Protein AF-A0A7X9B1T9-F1 (afdb_monomer_lite)

Foldseek 3Di:
DDDPPVVVVCVVCVLLVVLLVLLVCCCVVVVDFLLLVLLLLLLLLVVLLVLLLVLLLVLVVLVLVVVLPDPPDDPVRSVVSVVVSVVVSVCSNLVCLQVVLLVSLVLVQVSCVQRNQPPDDDSQSVVCRSPNVSSVVCCVVRPCVSNVSSNVSSCSQCVCSSCVSVVVSVVVVVCVVVVNDPPVVNVVCPPVVVVVVSVCSSVVVSVVSSVLSVVSSVVVVVDVPRVVNVVVCSCVRSNPVVVVVVVVVVPPPDPPPPPPVVVVVVVVVVVVD

Sequence (273 aa):
MTRPANTSRFIRILPDIAAFALSLGLAYGLHWQTADLVWGLWLSSLVLGYLSLLSAIAAPALMGLYIISRPDLTGKQRVVIVCGACTGALFLLGFFSLHFCGFHAGHAVFLNHFFPLPSLPGDSFGNAFMNPPLLWLLAWRHLVRPYGLFLIPTIIAERHHIFKPLISAVKGLRNAAAGETPTPQMLEKRDPSRMGDAMMRPYVNVVRMHLLIFFFAFTHTLSPDSFLIYATVYTVYFFPWQELKSTLAKKKPPRAQRQNPRNQRIKNLRADA

pLDDT: mean 83.71, std 12.67, range [41.47, 97.81]

Radius of gyration: 24.14 Å; chains: 1; bounding box: 64×61×62 Å

Secondary structure (DSSP, 8-state):
----TTHHHHHHHHHHHHHHHHHHHHHHHTT--HHHHHHHHHHHHHHHHHHHHHHHHHHHHHHHHHHHTSTTS-HHHHHHHHHHHHHHHHHHHHHHHHHHHHHHHHHHHHHHHHS--TTS-TTHHHHTTT-HHHHHHHHIIIIIHHHGGGHHHHHHHHHHHHHHHHHHHHHHHHHHHTT----HHHHH---HHHHHHHHHHHHHHHHHHHHHHHHHHHHHHH---HHHHHHHHHHHHHS-HHHHHHHHHHHS--------HHHHHHHHHHH--

Structure (mmCIF, N/CA/C/O backbone):
data_AF-A0A7X9B1T9-F1
#
_entry.id   AF-A0A7X9B1T9-F1
#
loop_
_atom_site.group_PDB
_atom_site.id
_atom_site.type_symbol
_atom_site.label_atom_id
_atom_site.label_alt_id
_atom_site.label_comp_id
_atom_site.label_asym_id
_atom_site.label_entity_id
_atom_site.label_seq_id
_atom_site.pdbx_PDB_ins_code
_atom_site.Cartn_x
_atom_site.Cartn_y
_atom_site.Cartn_z
_atom_site.occupancy
_atom_site.B_iso_or_equiv
_atom_site.auth_seq_id
_atom_site.auth_comp_id
_atom_site.auth_asym_id
_atom_site.auth_atom_id
_atom_site.pdbx_PDB_model_num
ATOM 1 N N . MET A 1 1 ? -40.104 -7.191 -4.679 1.00 45.97 1 MET A N 1
ATOM 2 C CA . MET A 1 1 ? -39.307 -7.111 -5.926 1.00 45.97 1 MET A CA 1
ATOM 3 C C . MET A 1 1 ? -37.877 -7.562 -5.655 1.00 45.97 1 MET A C 1
ATOM 5 O O . MET A 1 1 ? -37.112 -6.842 -5.026 1.00 45.97 1 MET A O 1
ATOM 9 N N . THR A 1 2 ? -37.520 -8.778 -6.064 1.00 50.47 2 THR A N 1
ATOM 10 C CA . THR A 1 2 ? -36.164 -9.327 -5.923 1.00 50.47 2 THR A CA 1
ATOM 11 C C . THR A 1 2 ? -35.271 -8.776 -7.030 1.00 50.47 2 THR A C 1
ATOM 13 O O . THR A 1 2 ? -35.467 -9.086 -8.203 1.00 50.47 2 THR A O 1
ATOM 16 N N . ARG A 1 3 ? -34.293 -7.938 -6.671 1.00 44.34 3 ARG A N 1
ATOM 17 C CA . ARG A 1 3 ? -33.290 -7.411 -7.609 1.00 44.34 3 ARG A CA 1
ATOM 18 C C . ARG A 1 3 ? -32.580 -8.601 -8.287 1.00 44.34 3 ARG A C 1
ATOM 20 O O . ARG A 1 3 ? -32.089 -9.468 -7.561 1.00 44.34 3 ARG A O 1
ATOM 27 N N . PRO A 1 4 ? -32.509 -8.684 -9.630 1.00 52.50 4 PRO A N 1
ATOM 28 C CA . PRO A 1 4 ? -31.899 -9.830 -10.295 1.00 52.50 4 PRO A CA 1
ATOM 29 C C . PRO A 1 4 ? -30.430 -9.940 -9.879 1.00 52.50 4 PRO A C 1
ATOM 31 O O . PRO A 1 4 ? -29.672 -8.968 -9.970 1.00 52.50 4 PRO A O 1
ATOM 34 N N . ALA A 1 5 ? -30.035 -11.128 -9.410 1.00 60.72 5 ALA A N 1
ATOM 35 C CA . ALA A 1 5 ? -28.734 -11.400 -8.792 1.00 60.72 5 ALA A CA 1
ATOM 36 C C . ALA A 1 5 ? -27.530 -10.965 -9.655 1.00 60.72 5 ALA A C 1
ATOM 38 O O . ALA A 1 5 ? -26.462 -10.656 -9.121 1.00 60.72 5 ALA A O 1
ATOM 39 N N . ASN A 1 6 ? -27.716 -10.877 -10.976 1.00 61.31 6 ASN A N 1
ATOM 40 C CA . ASN A 1 6 ? -26.675 -10.567 -11.953 1.00 61.31 6 ASN A CA 1
ATOM 41 C C . ASN A 1 6 ? -26.199 -9.096 -11.911 1.00 61.31 6 ASN A C 1
ATOM 43 O O . ASN A 1 6 ? -25.001 -8.829 -11.986 1.00 61.31 6 ASN A O 1
ATOM 47 N N . THR A 1 7 ? -27.104 -8.140 -11.666 1.00 61.88 7 THR A N 1
ATOM 48 C CA . THR A 1 7 ? -26.781 -6.693 -11.628 1.00 61.88 7 THR A CA 1
ATOM 49 C C . THR A 1 7 ? -25.788 -6.354 -10.514 1.00 61.88 7 THR A C 1
ATOM 51 O O . THR A 1 7 ? -24.924 -5.495 -10.660 1.00 61.88 7 THR A O 1
ATOM 54 N N . SER A 1 8 ? -25.871 -7.076 -9.392 1.00 73.81 8 SER A N 1
ATOM 55 C CA . SER A 1 8 ? -25.004 -6.853 -8.232 1.00 73.81 8 SER A CA 1
ATOM 56 C C . SER A 1 8 ? -23.554 -7.281 -8.461 1.00 73.81 8 SER A C 1
ATOM 58 O O . SER A 1 8 ? -22.662 -6.776 -7.782 1.00 73.81 8 SER A O 1
ATOM 60 N N . ARG A 1 9 ? -23.316 -8.214 -9.391 1.00 76.62 9 ARG A N 1
ATOM 61 C CA . ARG A 1 9 ? -21.980 -8.710 -9.723 1.00 76.62 9 ARG A CA 1
ATOM 62 C C . ARG A 1 9 ? -21.287 -7.766 -10.693 1.00 76.62 9 ARG A C 1
ATOM 64 O O . ARG A 1 9 ? -20.150 -7.399 -10.443 1.00 76.62 9 ARG A O 1
ATOM 71 N N . PHE A 1 10 ? -21.980 -7.324 -11.741 1.00 79.88 10 PHE A N 1
ATOM 72 C CA . PHE A 1 10 ? -21.391 -6.424 -12.734 1.00 79.88 10 PHE A CA 1
ATOM 73 C C . PHE A 1 10 ? -20.873 -5.124 -12.097 1.00 79.88 10 PHE A C 1
ATOM 75 O O . PHE A 1 10 ? -19.728 -4.741 -12.313 1.00 79.88 10 PHE A O 1
ATOM 82 N N . ILE A 1 11 ? -21.660 -4.524 -11.197 1.00 83.56 11 ILE A N 1
ATOM 83 C CA . ILE A 1 11 ? -21.272 -3.310 -10.457 1.00 83.56 11 ILE A CA 1
ATOM 84 C C . ILE A 1 11 ? -20.021 -3.528 -9.584 1.00 83.56 11 ILE A C 1
ATOM 86 O O . ILE A 1 11 ? -19.261 -2.590 -9.363 1.00 83.56 11 ILE A O 1
ATOM 90 N N . ARG A 1 12 ? -19.775 -4.751 -9.090 1.00 82.50 12 ARG A N 1
ATOM 91 C CA . ARG A 1 12 ? -18.586 -5.054 -8.270 1.00 82.50 12 ARG A CA 1
ATOM 92 C C . ARG A 1 12 ? -17.304 -5.131 -9.091 1.00 82.50 12 ARG A C 1
ATOM 94 O O . ARG A 1 12 ? -16.272 -4.720 -8.579 1.00 82.50 12 ARG A O 1
ATOM 101 N N . ILE A 1 13 ? -17.395 -5.646 -10.319 1.00 86.25 13 ILE A N 1
ATOM 102 C CA . ILE A 1 13 ? -16.249 -5.895 -11.210 1.00 86.25 13 ILE A CA 1
ATOM 103 C C . ILE A 1 13 ? -15.912 -4.649 -12.041 1.00 86.25 13 ILE A C 1
ATOM 105 O O . ILE A 1 13 ? -14.770 -4.467 -12.454 1.00 86.25 13 ILE A O 1
ATOM 109 N N . LEU A 1 14 ? -16.891 -3.766 -12.265 1.00 90.31 14 LEU A N 1
ATOM 110 C CA . LEU A 1 14 ? -16.725 -2.567 -13.085 1.00 90.31 14 LEU A CA 1
ATOM 111 C C . LEU A 1 14 ? -15.501 -1.711 -12.705 1.00 90.31 14 LEU A C 1
ATOM 113 O O . LEU A 1 14 ? -14.775 -1.327 -13.620 1.00 90.31 14 LEU A O 1
ATOM 117 N N . PRO A 1 15 ? -15.202 -1.437 -11.418 1.00 91.19 15 PRO A N 1
ATOM 118 C CA . PRO A 1 15 ? -14.034 -0.630 -11.086 1.00 91.19 15 PRO A CA 1
ATOM 119 C C . PRO A 1 15 ? -12.712 -1.350 -11.385 1.00 91.19 15 PRO A C 1
ATOM 121 O O . PRO A 1 15 ? -11.738 -0.686 -11.713 1.00 91.19 15 PRO A O 1
ATOM 124 N N . ASP A 1 16 ? -12.668 -2.686 -11.327 1.00 88.06 16 ASP A N 1
ATOM 125 C CA . ASP A 1 16 ? -11.466 -3.460 -11.673 1.00 88.06 16 ASP A CA 1
ATOM 126 C C . ASP A 1 16 ? -11.216 -3.446 -13.186 1.00 88.06 16 ASP A C 1
ATOM 128 O O . ASP A 1 16 ? -10.088 -3.249 -13.629 1.00 88.06 16 ASP A O 1
ATOM 132 N N . ILE A 1 17 ? -12.280 -3.560 -13.989 1.00 89.44 17 ILE A N 1
ATOM 133 C CA . ILE A 1 17 ? -12.202 -3.389 -15.449 1.00 89.44 17 ILE A CA 1
ATOM 134 C C . ILE A 1 17 ? -11.770 -1.961 -15.796 1.00 89.44 17 ILE A C 1
ATOM 136 O O . ILE A 1 17 ? -10.917 -1.772 -16.660 1.00 89.44 17 ILE A O 1
ATOM 140 N N . ALA A 1 18 ? -12.327 -0.959 -15.111 1.00 91.19 18 ALA A N 1
ATOM 141 C CA . ALA A 1 18 ? -11.948 0.435 -15.304 1.00 91.19 18 ALA A CA 1
ATOM 142 C C . ALA A 1 18 ? -10.478 0.676 -14.935 1.00 91.19 18 ALA A C 1
ATOM 144 O O . ALA A 1 18 ? -9.770 1.328 -15.694 1.00 91.19 18 ALA A O 1
ATOM 145 N N . ALA A 1 19 ? -9.994 0.113 -13.822 1.00 90.69 19 ALA A N 1
ATOM 146 C CA . ALA A 1 19 ? -8.587 0.177 -13.433 1.00 90.69 19 ALA A CA 1
ATOM 147 C C . ALA A 1 19 ? -7.676 -0.471 -14.482 1.00 90.69 19 ALA A C 1
ATOM 149 O O . ALA A 1 19 ? -6.679 0.131 -14.873 1.00 90.69 19 ALA A O 1
ATOM 150 N N . PHE A 1 20 ? -8.046 -1.653 -14.984 1.00 89.50 20 PHE A N 1
ATOM 151 C CA . PHE A 1 20 ? -7.319 -2.340 -16.050 1.00 89.50 20 PHE A CA 1
ATOM 152 C C . PHE A 1 20 ? -7.248 -1.487 -17.326 1.00 89.50 20 PHE A C 1
ATOM 154 O O . PHE A 1 20 ? -6.154 -1.192 -17.804 1.00 89.50 20 PHE A O 1
ATOM 161 N N . ALA A 1 21 ? -8.390 -1.017 -17.835 1.00 91.69 21 ALA A N 1
ATOM 162 C CA . ALA A 1 21 ? -8.443 -0.192 -19.041 1.00 91.69 21 ALA A CA 1
ATOM 163 C C . ALA A 1 21 ? -7.681 1.134 -18.876 1.00 91.69 21 ALA A C 1
ATOM 165 O O . ALA A 1 21 ? -6.927 1.522 -19.766 1.00 91.69 21 ALA A O 1
ATOM 166 N N . LEU A 1 22 ? -7.827 1.796 -17.723 1.00 92.56 22 LEU A N 1
ATOM 167 C CA . LEU A 1 22 ? -7.117 3.033 -17.405 1.00 92.56 22 LEU A CA 1
ATOM 168 C C . LEU A 1 22 ? -5.607 2.809 -17.361 1.00 92.56 22 LEU A C 1
ATOM 170 O O . LEU A 1 22 ? -4.860 3.583 -17.947 1.00 92.56 22 LEU A O 1
ATOM 174 N N . SER A 1 23 ? -5.156 1.748 -16.691 1.00 89.75 23 SER A N 1
ATOM 175 C CA . SER A 1 23 ? -3.732 1.429 -16.600 1.00 89.75 23 SER A CA 1
ATOM 176 C C . SER A 1 23 ? -3.123 1.178 -17.986 1.00 89.75 23 SER A C 1
ATOM 178 O O . SER A 1 23 ? -2.071 1.735 -18.292 1.00 89.75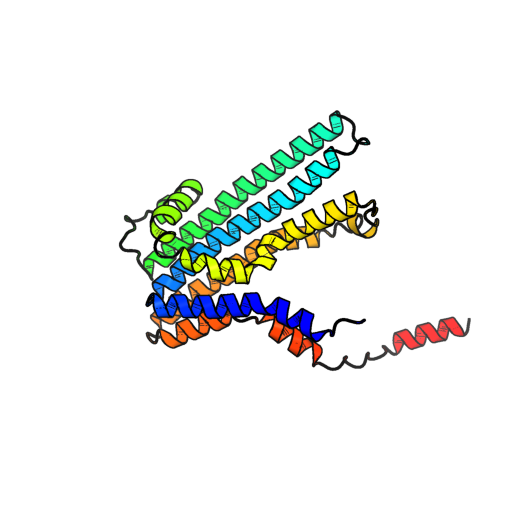 23 SER A O 1
ATOM 180 N N . LEU A 1 24 ? -3.808 0.417 -18.851 1.00 89.38 24 LEU A N 1
ATOM 181 C CA . LEU A 1 24 ? -3.344 0.139 -20.212 1.00 89.38 24 LEU A CA 1
ATOM 182 C C . LEU A 1 24 ? -3.340 1.407 -21.077 1.00 89.38 24 LEU A C 1
ATOM 184 O O . LEU A 1 24 ? -2.380 1.657 -21.801 1.00 89.38 24 LEU A O 1
ATOM 188 N N . GLY A 1 25 ? -4.391 2.226 -20.969 1.00 92.38 25 GLY A N 1
ATOM 189 C CA . GLY A 1 25 ? -4.497 3.500 -21.677 1.00 92.38 25 GLY A CA 1
ATOM 190 C C . GLY A 1 25 ? -3.410 4.496 -21.270 1.00 92.38 25 GLY A C 1
ATOM 191 O O . GLY A 1 25 ? -2.821 5.133 -22.138 1.00 92.38 25 GLY A O 1
ATOM 192 N N . LEU A 1 26 ? -3.094 4.588 -19.972 1.00 92.56 26 LEU A N 1
ATOM 193 C CA . LEU A 1 26 ? -1.997 5.419 -19.468 1.00 92.56 26 LEU A CA 1
ATOM 194 C C . LEU A 1 26 ? -0.643 4.928 -19.978 1.00 92.56 26 LEU A C 1
ATOM 196 O O . LEU A 1 26 ? 0.138 5.734 -20.472 1.00 92.56 26 LEU A O 1
ATOM 200 N N . ALA A 1 27 ? -0.383 3.621 -19.912 1.00 90.25 27 ALA A N 1
ATOM 201 C CA . ALA A 1 27 ? 0.874 3.058 -20.392 1.00 90.25 27 ALA A CA 1
ATOM 202 C C . ALA A 1 27 ? 1.089 3.297 -21.884 1.00 90.25 27 ALA A C 1
ATOM 204 O O . ALA A 1 27 ? 2.177 3.698 -22.292 1.00 90.25 27 ALA A O 1
ATOM 205 N N . TYR A 1 28 ? 0.041 3.092 -22.683 1.00 91.50 28 TYR A N 1
ATOM 206 C CA . TYR A 1 28 ? 0.083 3.351 -24.114 1.00 91.50 28 TYR A CA 1
ATOM 207 C C . TYR A 1 28 ? 0.261 4.846 -24.414 1.00 91.50 28 TYR A C 1
ATOM 209 O O . TYR A 1 28 ? 1.153 5.215 -25.171 1.00 91.50 28 TYR A O 1
ATOM 217 N N . GLY A 1 29 ? -0.551 5.710 -23.795 1.00 94.06 29 GLY A N 1
ATOM 218 C CA . GLY A 1 29 ? -0.555 7.150 -24.064 1.00 94.06 29 GLY A CA 1
ATOM 219 C C . GLY A 1 29 ? 0.686 7.895 -23.566 1.00 94.06 29 GLY A C 1
ATOM 220 O O . GLY A 1 29 ? 1.053 8.911 -24.145 1.00 94.06 29 GLY A O 1
ATOM 221 N N . LEU A 1 30 ? 1.342 7.399 -22.515 1.00 93.69 30 LEU A N 1
ATOM 222 C CA . LEU A 1 30 ? 2.585 7.968 -21.979 1.00 93.69 30 LEU A CA 1
ATOM 223 C C . LEU A 1 30 ? 3.839 7.269 -22.514 1.00 93.69 30 LEU A C 1
ATOM 225 O O . LEU A 1 30 ? 4.940 7.609 -22.087 1.00 93.69 30 LEU A O 1
ATOM 229 N N . HIS A 1 31 ? 3.681 6.301 -23.425 1.00 92.38 31 HIS A N 1
ATOM 230 C CA . HIS A 1 31 ? 4.770 5.484 -23.965 1.00 92.38 31 HIS A CA 1
ATOM 231 C C . HIS A 1 31 ? 5.664 4.875 -22.874 1.00 92.38 31 HIS A C 1
ATOM 233 O O . HIS A 1 31 ? 6.887 4.839 -23.010 1.00 92.38 31 HIS A O 1
ATOM 239 N N . TRP A 1 32 ? 5.056 4.410 -21.777 1.00 91.38 32 TRP A N 1
ATOM 240 C CA . TRP A 1 32 ? 5.807 3.872 -20.646 1.00 91.38 32 TRP A CA 1
ATOM 241 C C . TRP A 1 32 ? 6.658 2.682 -21.060 1.00 91.38 32 TRP A C 1
ATOM 243 O O . TRP A 1 32 ? 6.159 1.754 -21.697 1.00 91.38 32 TRP A O 1
ATOM 253 N N . GLN A 1 33 ? 7.915 2.694 -20.623 1.00 90.38 33 GLN A N 1
ATOM 254 C CA . GLN A 1 33 ? 8.903 1.627 -20.723 1.00 90.38 33 GLN A CA 1
ATOM 255 C C . GLN A 1 33 ? 8.857 0.695 -19.498 1.00 90.38 33 GLN A C 1
ATOM 257 O O . GLN A 1 33 ? 8.174 0.960 -18.505 1.00 90.38 33 GLN A O 1
ATOM 262 N N . THR A 1 34 ? 9.533 -0.459 -19.580 1.00 87.00 34 THR A N 1
ATOM 263 C CA . THR A 1 34 ? 9.464 -1.485 -18.526 1.00 87.00 34 THR A CA 1
ATOM 264 C C . THR A 1 34 ? 9.949 -0.922 -17.192 1.00 87.00 34 THR A C 1
ATOM 266 O O . THR A 1 34 ? 9.358 -1.216 -16.154 1.00 87.00 34 THR A O 1
ATOM 269 N N . ALA A 1 35 ? 10.952 -0.040 -17.233 1.00 90.25 35 ALA A N 1
ATOM 270 C CA . ALA A 1 35 ? 11.420 0.720 -16.081 1.00 90.25 35 ALA A CA 1
ATOM 271 C C . ALA A 1 35 ? 10.288 1.523 -15.418 1.00 90.25 35 ALA A C 1
ATOM 273 O O . ALA A 1 35 ? 10.122 1.453 -14.202 1.00 90.25 35 ALA A O 1
ATOM 274 N N . ASP A 1 36 ? 9.466 2.223 -16.203 1.00 92.06 36 ASP A N 1
ATOM 275 C CA . ASP A 1 36 ? 8.372 3.050 -15.683 1.00 92.06 36 ASP A CA 1
ATOM 276 C C . ASP A 1 36 ? 7.309 2.202 -14.980 1.00 92.06 36 ASP A C 1
ATOM 278 O O . ASP A 1 36 ? 6.784 2.580 -13.932 1.00 92.06 36 ASP A O 1
ATOM 282 N N . LEU A 1 37 ? 7.033 1.011 -15.517 1.00 89.56 37 LEU A N 1
ATOM 283 C CA . LEU A 1 37 ? 6.111 0.061 -14.904 1.00 89.56 37 LEU A CA 1
ATOM 284 C C . LEU A 1 37 ? 6.661 -0.504 -13.591 1.00 89.56 37 LEU A C 1
ATOM 286 O O . LEU A 1 37 ? 5.933 -0.592 -12.604 1.00 89.56 37 LEU A O 1
ATOM 290 N N . VAL A 1 38 ? 7.942 -0.873 -13.567 1.00 91.06 38 VAL A N 1
ATOM 291 C CA . VAL A 1 38 ? 8.616 -1.401 -12.375 1.00 91.06 38 VAL A CA 1
ATOM 292 C C . VAL A 1 38 ? 8.649 -0.353 -11.262 1.00 91.06 38 VAL A C 1
ATOM 294 O O . VAL A 1 38 ? 8.248 -0.647 -10.133 1.00 91.06 38 VAL A O 1
ATOM 297 N N . TRP A 1 39 ? 9.042 0.883 -11.574 1.00 94.56 39 TRP A N 1
ATOM 298 C CA . TRP A 1 39 ? 9.061 1.981 -10.607 1.00 94.56 39 TRP A CA 1
ATOM 299 C C . TRP A 1 39 ? 7.657 2.422 -10.184 1.00 94.56 39 TRP A C 1
ATOM 301 O O . TRP A 1 39 ? 7.444 2.724 -9.008 1.00 94.56 39 TRP A O 1
ATOM 311 N N . GLY A 1 40 ? 6.672 2.379 -11.085 1.00 93.94 40 GLY A N 1
ATOM 312 C CA . GLY A 1 40 ? 5.265 2.607 -10.756 1.00 93.94 40 GLY A CA 1
ATOM 313 C C . GLY A 1 40 ? 4.694 1.547 -9.810 1.00 93.94 40 GLY A C 1
ATOM 314 O O . GLY A 1 40 ? 3.993 1.884 -8.849 1.00 93.94 40 GLY A O 1
ATOM 315 N N . LEU A 1 41 ? 5.026 0.271 -10.025 1.00 91.88 41 LEU A N 1
ATOM 316 C CA . LEU A 1 41 ? 4.656 -0.828 -9.130 1.00 91.88 41 LEU A CA 1
ATOM 317 C C . LEU A 1 41 ? 5.344 -0.707 -7.770 1.00 91.88 41 LEU A C 1
ATOM 319 O O . LEU A 1 41 ? 4.678 -0.887 -6.754 1.00 91.88 41 LEU A O 1
ATOM 323 N N . TRP A 1 42 ? 6.630 -0.351 -7.734 1.00 95.06 42 TRP A N 1
ATOM 324 C CA . TRP A 1 42 ? 7.356 -0.111 -6.483 1.00 95.06 42 TRP A CA 1
ATOM 325 C C . TRP A 1 42 ? 6.764 1.072 -5.698 1.00 95.06 42 TRP A C 1
ATOM 327 O O . TRP A 1 42 ? 6.520 0.974 -4.494 1.00 95.06 42 TRP A O 1
ATOM 337 N N . LEU A 1 43 ? 6.449 2.183 -6.377 1.00 96.38 43 LEU A N 1
ATOM 338 C CA . LEU A 1 43 ? 5.815 3.342 -5.741 1.00 96.38 43 LEU A CA 1
ATOM 339 C C . LEU A 1 43 ? 4.424 2.971 -5.214 1.00 96.38 43 LEU A C 1
ATOM 341 O O . LEU A 1 43 ? 4.052 3.350 -4.102 1.00 96.38 43 LEU A O 1
ATOM 345 N N . SER A 1 44 ? 3.669 2.187 -5.985 1.00 94.69 44 SER A N 1
ATOM 346 C CA . SER A 1 44 ? 2.372 1.664 -5.558 1.00 94.69 44 SER A CA 1
ATOM 347 C C . SER A 1 44 ? 2.508 0.738 -4.353 1.00 94.69 44 SER A C 1
ATOM 349 O O . SER A 1 44 ? 1.740 0.886 -3.406 1.00 94.69 44 SER A O 1
ATOM 351 N N . SER A 1 45 ? 3.484 -0.174 -4.314 1.00 93.81 45 SER A N 1
ATOM 352 C CA . SER A 1 45 ? 3.660 -1.048 -3.149 1.00 93.81 45 SER A CA 1
ATOM 353 C C . SER A 1 45 ? 3.975 -0.244 -1.892 1.00 93.81 45 SER A C 1
ATOM 355 O O . SER A 1 45 ? 3.375 -0.520 -0.852 1.00 93.81 45 SER A O 1
ATOM 357 N N . LEU A 1 46 ? 4.819 0.790 -1.998 1.00 95.62 46 LEU A N 1
ATOM 358 C CA . LEU A 1 46 ? 5.123 1.701 -0.895 1.00 95.62 46 LEU A CA 1
ATOM 359 C C . LEU A 1 46 ? 3.856 2.425 -0.405 1.00 95.62 46 LEU A C 1
ATOM 361 O O . LEU A 1 46 ? 3.511 2.344 0.775 1.00 95.62 46 LEU A O 1
ATOM 365 N N . VAL A 1 47 ? 3.126 3.089 -1.309 1.00 96.44 47 VAL A N 1
ATOM 366 C CA . VAL A 1 47 ? 1.936 3.888 -0.967 1.00 96.44 47 VAL A CA 1
ATOM 367 C C . VAL A 1 47 ? 0.801 3.023 -0.434 1.00 96.44 47 VAL A C 1
ATOM 369 O O . VAL A 1 47 ? 0.264 3.301 0.639 1.00 96.44 47 VAL A O 1
ATOM 372 N N . LEU A 1 48 ? 0.434 1.955 -1.140 1.00 94.25 48 LEU A N 1
ATOM 373 C CA . LEU A 1 48 ? -0.690 1.103 -0.752 1.00 94.25 48 LEU A CA 1
ATOM 374 C C . LEU A 1 48 ? -0.372 0.274 0.494 1.00 94.25 48 LEU A C 1
ATOM 376 O O . LEU A 1 48 ? -1.261 0.052 1.321 1.00 94.25 48 LEU A O 1
ATOM 380 N N . GLY A 1 49 ? 0.884 -0.149 0.665 1.00 92.00 49 GLY A N 1
ATOM 381 C CA . GLY A 1 49 ? 1.340 -0.802 1.888 1.00 92.00 49 GLY A CA 1
ATOM 382 C C . GLY A 1 49 ? 1.212 0.123 3.098 1.00 92.00 49 GLY A C 1
ATOM 383 O O . GLY A 1 49 ? 0.629 -0.269 4.111 1.00 92.00 49 GLY A O 1
ATOM 384 N N . TYR A 1 50 ? 1.636 1.383 2.968 1.00 93.94 50 TYR A N 1
ATOM 385 C CA . TYR A 1 50 ? 1.520 2.364 4.048 1.00 93.94 50 TYR A CA 1
ATOM 386 C C . TYR A 1 50 ? 0.065 2.764 4.329 1.00 93.94 50 TYR A C 1
ATOM 388 O O . TYR A 1 50 ? -0.345 2.819 5.486 1.00 93.94 50 TYR A O 1
ATOM 396 N N . LEU A 1 51 ? -0.771 2.950 3.300 1.00 94.44 51 LEU A N 1
ATOM 397 C CA . LEU A 1 51 ? -2.215 3.170 3.476 1.00 94.44 51 LEU A CA 1
ATOM 398 C C . LEU A 1 51 ? -2.900 1.991 4.181 1.00 94.44 51 LEU A C 1
ATOM 400 O O . LEU A 1 51 ? -3.810 2.193 4.989 1.00 94.44 51 LEU A O 1
ATOM 404 N N . SER A 1 52 ? -2.459 0.762 3.905 1.00 90.62 52 SER A N 1
ATOM 405 C CA . SER A 1 52 ? -2.961 -0.438 4.581 1.00 90.62 52 SER A CA 1
ATOM 406 C C . SER A 1 52 ? -2.546 -0.467 6.054 1.00 90.62 52 SER A C 1
ATOM 408 O O . SER A 1 52 ? -3.381 -0.772 6.906 1.00 90.62 52 SER A O 1
ATOM 410 N N . LEU A 1 53 ? -1.300 -0.090 6.371 1.00 91.19 53 LEU A N 1
ATOM 411 C CA . LEU A 1 53 ? -0.820 0.074 7.748 1.00 91.19 53 LEU A CA 1
ATOM 412 C C . LEU A 1 53 ? -1.643 1.132 8.499 1.00 91.19 53 LEU A C 1
ATOM 414 O O . LEU A 1 53 ? -2.165 0.856 9.579 1.00 91.19 53 LEU A O 1
ATOM 418 N N . LEU A 1 54 ? -1.831 2.311 7.899 1.00 93.75 54 LEU A N 1
ATOM 419 C CA . LEU A 1 54 ? -2.646 3.380 8.480 1.00 93.75 54 LEU A CA 1
ATOM 420 C C . LEU A 1 54 ? -4.092 2.928 8.696 1.00 93.75 54 LEU A C 1
ATOM 422 O O . LEU A 1 54 ? -4.660 3.182 9.753 1.00 93.75 54 LEU A O 1
ATOM 426 N N . SER A 1 55 ? -4.675 2.195 7.748 1.00 91.62 55 SER A N 1
ATOM 427 C CA . SER A 1 55 ? -6.031 1.649 7.880 1.00 91.62 55 SER A CA 1
ATOM 428 C C . SER A 1 55 ? -6.134 0.607 9.000 1.00 91.62 55 SER A C 1
ATOM 430 O O . SER A 1 55 ? -7.138 0.570 9.715 1.00 91.62 55 SER A O 1
ATOM 432 N N . ALA A 1 56 ? -5.100 -0.220 9.182 1.00 87.62 56 ALA A N 1
ATOM 433 C CA . ALA A 1 56 ? -5.025 -1.214 10.249 1.00 87.62 56 ALA A CA 1
ATOM 434 C C . ALA A 1 56 ? -4.882 -0.588 11.646 1.00 87.62 56 ALA A C 1
ATOM 436 O O . ALA A 1 56 ? -5.360 -1.180 12.609 1.00 87.62 56 ALA A O 1
ATOM 437 N N . ILE A 1 57 ? -4.285 0.603 11.754 1.00 91.62 57 ILE A N 1
ATOM 438 C CA . ILE A 1 57 ? -4.189 1.377 13.003 1.00 91.62 57 ILE A CA 1
ATOM 439 C C . ILE A 1 57 ? -5.461 2.211 13.235 1.00 91.62 57 ILE A C 1
ATOM 441 O O . ILE A 1 57 ? -6.002 2.239 14.340 1.00 91.62 57 ILE A O 1
ATOM 445 N N . ALA A 1 58 ? -5.988 2.854 12.191 1.00 92.81 58 ALA A N 1
ATOM 446 C CA . ALA A 1 58 ? -7.161 3.720 12.282 1.00 92.81 58 ALA A CA 1
ATOM 447 C C . ALA A 1 58 ? -8.437 2.947 12.645 1.00 92.81 58 ALA A C 1
ATOM 449 O O . ALA A 1 58 ? -9.243 3.424 13.440 1.00 92.81 58 ALA A O 1
ATOM 450 N N . ALA A 1 59 ? -8.626 1.738 12.106 1.00 90.00 59 ALA A N 1
ATOM 451 C CA . ALA A 1 59 ? -9.800 0.914 12.395 1.00 90.00 59 ALA A CA 1
ATOM 452 C C . ALA A 1 59 ? -9.995 0.612 13.902 1.00 90.00 59 ALA A C 1
ATOM 454 O O . ALA A 1 59 ? -11.075 0.907 14.424 1.00 90.00 59 ALA A O 1
ATOM 455 N N . PRO A 1 60 ? -9.005 0.065 14.639 1.00 88.31 60 PRO A N 1
ATOM 456 C CA . PRO A 1 60 ? -9.124 -0.126 16.081 1.00 88.31 60 PRO A CA 1
ATOM 457 C C . PRO A 1 60 ? -9.138 1.196 16.852 1.00 88.31 60 PRO A C 1
ATOM 459 O O . PRO A 1 60 ? -9.821 1.259 17.869 1.00 88.31 60 PRO A O 1
ATOM 462 N N . ALA A 1 61 ? -8.466 2.254 16.378 1.00 91.50 61 ALA A N 1
ATOM 463 C CA . ALA A 1 61 ? -8.533 3.570 17.017 1.00 91.50 61 ALA A CA 1
ATOM 464 C C . ALA A 1 61 ? -9.965 4.136 17.009 1.00 91.50 61 ALA A C 1
ATOM 466 O O . ALA A 1 61 ? -10.469 4.549 18.050 1.00 91.50 61 ALA A O 1
ATOM 467 N N . LEU A 1 62 ? -10.664 4.071 15.870 1.00 91.25 62 LEU A N 1
ATOM 468 C CA . LEU A 1 62 ? -12.064 4.498 15.751 1.00 91.25 62 LEU A CA 1
ATOM 469 C C . LEU A 1 62 ? -13.002 3.681 16.647 1.00 91.25 62 LEU A C 1
ATOM 471 O O . LEU A 1 62 ? -13.864 4.243 17.323 1.00 91.25 62 LEU A O 1
ATOM 475 N N . MET A 1 63 ? -12.820 2.358 16.689 1.00 86.19 63 MET A N 1
ATOM 476 C CA . MET A 1 63 ? -13.590 1.499 17.594 1.00 86.19 63 MET A CA 1
ATOM 477 C C . MET A 1 63 ? -13.284 1.800 19.065 1.00 86.19 63 MET A C 1
ATOM 479 O O . MET A 1 63 ? -14.196 1.818 19.888 1.00 86.19 63 MET A O 1
ATOM 483 N N . GLY A 1 64 ? -12.020 2.065 19.397 1.00 88.44 64 GLY A N 1
ATOM 484 C CA . GLY A 1 64 ? -11.585 2.449 20.736 1.00 88.44 64 GLY A CA 1
ATOM 485 C C . GLY A 1 64 ? -12.228 3.753 21.195 1.00 88.44 64 GLY A C 1
ATOM 486 O O . GLY A 1 64 ? -12.771 3.797 22.295 1.00 88.44 64 GLY A O 1
ATOM 487 N N . LEU A 1 65 ? -12.251 4.777 20.332 1.00 91.19 65 LEU A N 1
ATOM 488 C CA . LEU A 1 65 ? -12.923 6.051 20.609 1.00 91.19 65 LEU A CA 1
ATOM 489 C C . LEU A 1 65 ? -14.401 5.842 20.949 1.00 91.19 65 LEU A C 1
ATOM 491 O O . LEU A 1 65 ? -14.866 6.345 21.967 1.00 91.19 65 LEU A O 1
ATOM 495 N N . TYR A 1 66 ? -15.114 5.032 20.164 1.00 89.31 66 TYR A N 1
ATOM 496 C CA . TYR A 1 66 ? -16.513 4.702 20.444 1.00 89.31 66 TYR A CA 1
ATOM 497 C C . TYR A 1 66 ? -16.708 3.971 21.779 1.00 89.31 66 TYR A C 1
ATOM 499 O O . TYR A 1 66 ? -17.649 4.271 22.512 1.00 89.31 66 TYR A O 1
ATOM 507 N N . ILE A 1 67 ? -15.820 3.031 22.121 1.00 86.38 67 ILE A N 1
ATOM 508 C CA . ILE A 1 67 ? -15.870 2.314 23.404 1.00 86.38 67 ILE A CA 1
ATOM 509 C C . ILE A 1 67 ? -15.659 3.286 24.570 1.00 86.38 67 ILE A C 1
ATOM 511 O O . ILE A 1 67 ? -16.424 3.256 25.528 1.00 86.38 67 ILE A O 1
ATOM 515 N N . ILE A 1 68 ? -14.672 4.180 24.477 1.00 91.94 68 ILE A N 1
ATOM 516 C CA . ILE A 1 68 ? -14.349 5.164 25.524 1.00 91.94 68 ILE A CA 1
ATOM 517 C C . ILE A 1 68 ? -15.487 6.175 25.736 1.00 91.94 68 ILE A C 1
ATOM 519 O O . ILE A 1 68 ? -15.656 6.686 26.845 1.00 91.94 68 ILE A O 1
ATOM 523 N N . SER A 1 69 ? -16.291 6.443 24.705 1.00 89.81 69 SER A N 1
ATOM 524 C CA . SER A 1 69 ? -17.477 7.297 24.810 1.00 89.81 69 SER A CA 1
ATOM 525 C C . SER A 1 69 ? -18.630 6.671 25.603 1.00 89.81 69 SER A C 1
ATOM 527 O O . SER A 1 69 ? -19.598 7.375 25.893 1.00 89.81 69 SER A O 1
ATOM 529 N N . ARG A 1 70 ? -18.566 5.385 25.976 1.00 87.81 70 ARG A N 1
ATOM 530 C CA . ARG A 1 70 ? -19.652 4.739 26.719 1.00 87.81 70 ARG A CA 1
ATOM 531 C C . ARG A 1 70 ? -19.682 5.155 28.202 1.00 87.81 70 ARG A C 1
ATOM 533 O O . ARG A 1 70 ? -18.630 5.284 28.839 1.00 87.81 70 ARG A O 1
ATOM 540 N N . PRO A 1 71 ? -20.879 5.387 28.774 1.00 88.69 71 PRO A N 1
ATOM 541 C CA . PRO A 1 71 ? -21.029 5.895 30.141 1.00 88.69 71 PRO A CA 1
ATOM 542 C C . PRO A 1 71 ? -20.681 4.868 31.232 1.00 88.69 71 PRO A C 1
ATOM 544 O O . PRO A 1 71 ? -20.454 5.256 32.371 1.00 88.69 71 PRO A O 1
ATOM 547 N N . ASP A 1 72 ? -20.607 3.582 30.892 1.00 91.56 72 ASP A N 1
ATOM 548 C CA . ASP A 1 72 ? -20.287 2.463 31.789 1.00 91.56 72 ASP A CA 1
ATOM 549 C C . ASP A 1 72 ? -18.802 2.390 32.193 1.00 91.56 72 ASP A C 1
ATOM 551 O O . ASP A 1 72 ? -18.452 1.706 33.154 1.00 91.56 72 ASP A O 1
ATOM 555 N N . LEU A 1 73 ? -17.916 3.104 31.490 1.00 91.12 73 LEU A N 1
ATOM 556 C CA . LEU A 1 73 ? -16.482 3.105 31.776 1.00 91.12 73 LEU A CA 1
ATOM 557 C C . LEU A 1 73 ? -16.079 4.184 32.779 1.00 91.12 73 LEU A C 1
ATOM 559 O O . LEU A 1 73 ? -16.245 5.382 32.534 1.00 91.12 73 LEU A O 1
ATOM 563 N N . THR A 1 74 ? -15.409 3.760 33.851 1.00 93.75 74 THR A N 1
ATOM 564 C CA . THR A 1 74 ? -14.792 4.662 34.834 1.00 93.75 74 THR A CA 1
ATOM 565 C C . THR A 1 74 ? -13.653 5.483 34.215 1.00 93.75 74 THR A C 1
ATOM 567 O O . THR A 1 74 ? -12.970 5.035 33.291 1.00 93.75 74 THR A O 1
ATOM 570 N N . GLY A 1 75 ? -13.374 6.672 34.765 1.00 94.06 75 GLY A N 1
ATOM 571 C CA . GLY A 1 75 ? -12.284 7.533 34.280 1.00 94.06 75 GLY A CA 1
ATOM 572 C C . GLY A 1 75 ? -10.917 6.833 34.249 1.00 94.06 75 GLY A C 1
ATOM 573 O O . GLY A 1 75 ? -10.182 6.962 33.273 1.00 94.06 75 GLY A O 1
ATOM 574 N N . LYS A 1 76 ? -10.612 6.005 35.260 1.00 94.69 76 LYS A N 1
ATOM 575 C CA . LYS A 1 76 ? -9.370 5.212 35.311 1.00 94.69 76 LYS A CA 1
ATOM 576 C C . LYS A 1 76 ? -9.281 4.204 34.160 1.00 94.69 76 LYS A C 1
ATOM 578 O O . LYS A 1 76 ? -8.244 4.119 33.508 1.00 94.69 76 LYS A O 1
ATOM 583 N N . GLN A 1 77 ? -10.363 3.475 33.874 1.00 92.50 77 GLN A N 1
ATOM 584 C CA . GLN A 1 77 ? -10.404 2.522 32.756 1.00 92.50 77 GLN A CA 1
ATOM 585 C C . GLN A 1 77 ? -10.211 3.225 31.410 1.00 92.50 77 GLN A C 1
ATOM 587 O O . GLN A 1 77 ? -9.453 2.738 30.575 1.00 92.50 77 GLN A O 1
ATOM 592 N N . ARG A 1 78 ? -10.837 4.394 31.213 1.00 93.31 78 ARG A N 1
ATOM 593 C CA . ARG A 1 78 ? -10.675 5.186 29.984 1.00 93.31 78 ARG A CA 1
ATOM 594 C C . ARG A 1 78 ? -9.217 5.576 29.753 1.00 93.31 78 ARG A C 1
ATOM 596 O O . ARG A 1 78 ? -8.713 5.365 28.656 1.00 93.31 78 ARG A O 1
ATOM 603 N N . VAL A 1 79 ? -8.530 6.074 30.786 1.00 94.31 79 VAL A N 1
ATOM 604 C CA . VAL A 1 79 ? -7.105 6.437 30.698 1.00 94.31 79 VAL A CA 1
ATOM 605 C C . VAL A 1 79 ? -6.253 5.225 30.324 1.00 94.31 79 VAL A C 1
ATOM 607 O O . VAL A 1 79 ? -5.473 5.307 29.382 1.00 94.31 79 VAL A O 1
ATOM 610 N N . VAL A 1 80 ? -6.442 4.079 30.988 1.00 93.69 80 VAL A N 1
ATOM 611 C CA . VAL A 1 80 ? -5.685 2.852 30.682 1.00 93.69 80 VAL A CA 1
ATOM 612 C C . VAL A 1 80 ? -5.910 2.395 29.237 1.00 93.69 80 VAL A C 1
ATOM 614 O O . VAL A 1 80 ? -4.945 2.063 28.548 1.00 93.69 80 VAL A O 1
ATOM 617 N N . ILE A 1 81 ? -7.156 2.419 28.752 1.00 91.31 81 ILE A N 1
ATOM 618 C CA . ILE A 1 81 ? -7.488 2.040 27.370 1.00 91.31 81 ILE A CA 1
ATOM 619 C C . ILE A 1 81 ? -6.831 2.999 26.372 1.00 91.31 81 ILE A C 1
ATOM 621 O O . ILE A 1 81 ? -6.208 2.535 25.420 1.00 91.31 81 ILE A O 1
ATOM 625 N N . VAL A 1 82 ? -6.935 4.316 26.589 1.00 93.31 82 VAL A N 1
ATOM 626 C CA . VAL A 1 82 ? -6.322 5.329 25.713 1.00 93.31 82 VAL A CA 1
ATOM 627 C C . VAL A 1 82 ? -4.807 5.170 25.688 1.00 93.31 82 VAL A C 1
ATOM 629 O O . VAL A 1 82 ? -4.232 5.060 24.611 1.00 93.31 82 VAL A O 1
ATOM 632 N N . CYS A 1 83 ? -4.154 5.106 26.850 1.00 94.94 83 CYS A N 1
ATOM 633 C CA . CYS A 1 83 ? -2.704 4.955 26.930 1.00 94.94 83 CYS A CA 1
ATOM 634 C C . CYS A 1 83 ? -2.240 3.655 26.265 1.00 94.94 83 CYS A C 1
ATOM 636 O O . CYS A 1 83 ? -1.318 3.684 25.455 1.00 94.94 83 CYS A O 1
ATOM 638 N N . GLY A 1 84 ? -2.902 2.528 26.543 1.00 92.44 84 GLY A N 1
ATOM 639 C CA . GLY A 1 84 ? -2.580 1.247 25.915 1.00 92.44 84 GLY A CA 1
ATOM 640 C C . GLY A 1 84 ? -2.755 1.275 24.394 1.00 92.44 84 GLY A C 1
ATOM 641 O O . GLY A 1 84 ? -1.877 0.813 23.664 1.00 92.44 84 GLY A O 1
ATOM 642 N N . ALA A 1 85 ? -3.850 1.863 23.904 1.00 90.31 85 ALA A N 1
ATOM 643 C CA . ALA A 1 85 ? -4.114 2.004 22.476 1.00 90.31 85 ALA A CA 1
ATOM 644 C C . ALA A 1 85 ? -3.095 2.922 21.787 1.00 90.31 85 ALA A C 1
ATOM 646 O O . ALA A 1 85 ? -2.568 2.555 20.738 1.00 90.31 85 ALA A O 1
ATOM 647 N N . CYS A 1 86 ? -2.776 4.074 22.382 1.00 94.75 86 CYS A N 1
ATOM 648 C CA . CYS A 1 86 ? -1.779 5.008 21.861 1.00 94.75 86 CYS A CA 1
ATOM 649 C C . CYS A 1 86 ? -0.388 4.371 21.808 1.00 94.75 86 CYS A C 1
ATOM 651 O O . CYS A 1 86 ? 0.260 4.419 20.766 1.00 94.75 86 CYS A O 1
ATOM 653 N N . THR A 1 87 ? 0.049 3.716 22.887 1.00 95.56 87 THR A N 1
ATOM 654 C CA . THR A 1 87 ? 1.341 3.018 22.925 1.00 95.56 87 THR A CA 1
ATOM 655 C C . THR A 1 87 ? 1.404 1.917 21.872 1.00 95.56 87 THR A C 1
ATOM 657 O O . THR A 1 87 ? 2.371 1.847 21.115 1.00 95.56 87 THR A O 1
ATOM 660 N N . GLY A 1 88 ? 0.359 1.090 21.762 1.00 92.06 88 GLY A N 1
ATOM 661 C CA . GLY A 1 88 ? 0.285 0.045 20.741 1.00 92.06 88 GLY A CA 1
ATOM 662 C C . GLY A 1 88 ? 0.311 0.607 19.317 1.00 92.06 88 GLY A C 1
ATOM 663 O O . GLY A 1 88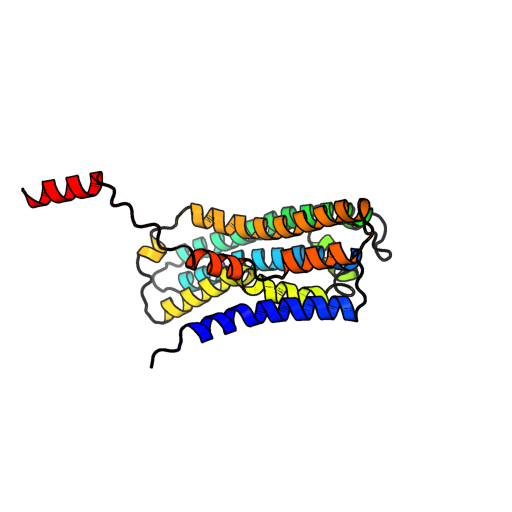 ? 1.046 0.102 18.472 1.00 92.06 88 GLY A O 1
ATOM 664 N N . ALA A 1 89 ? -0.441 1.678 19.051 1.00 93.62 89 ALA A N 1
ATOM 665 C CA . ALA A 1 89 ? -0.476 2.337 17.748 1.00 93.62 89 ALA A CA 1
ATOM 666 C C . ALA A 1 89 ? 0.880 2.949 17.368 1.00 93.62 89 ALA A C 1
ATOM 668 O O . ALA A 1 89 ? 1.331 2.754 16.242 1.00 93.62 89 ALA A O 1
ATOM 669 N N . LEU A 1 90 ? 1.545 3.643 18.298 1.00 96.31 90 LEU A N 1
ATOM 670 C CA . LEU A 1 90 ? 2.867 4.236 18.079 1.00 96.31 90 LEU A CA 1
ATOM 671 C C . LEU A 1 90 ? 3.937 3.166 17.857 1.00 96.31 90 LEU A C 1
ATOM 673 O O . LEU A 1 90 ? 4.741 3.298 16.935 1.00 96.31 90 LEU A O 1
ATOM 677 N N . PHE A 1 91 ? 3.919 2.090 18.650 1.00 95.12 91 PHE A N 1
ATOM 678 C CA . PHE A 1 91 ? 4.824 0.959 18.461 1.00 95.12 91 PHE A CA 1
ATOM 679 C C . PHE A 1 91 ? 4.643 0.329 17.078 1.00 95.12 91 PHE A C 1
ATOM 681 O O . PHE A 1 91 ? 5.618 0.180 16.344 1.00 95.12 91 PHE A O 1
ATOM 688 N N . LEU A 1 92 ? 3.400 0.005 16.697 1.00 91.50 92 LEU A N 1
ATOM 689 C CA . LEU A 1 92 ? 3.104 -0.566 15.384 1.00 91.50 92 LEU A CA 1
ATOM 690 C C . LEU A 1 92 ? 3.530 0.389 14.268 1.00 91.50 92 LEU A C 1
ATOM 692 O O . LEU A 1 92 ? 4.230 -0.028 13.354 1.00 91.50 92 LEU A O 1
ATOM 696 N N . LEU A 1 93 ? 3.173 1.671 14.350 1.00 94.81 93 LEU A N 1
ATOM 697 C CA . LEU A 1 93 ? 3.556 2.650 13.339 1.00 94.81 93 LEU A CA 1
ATOM 698 C C . LEU A 1 93 ? 5.079 2.743 13.195 1.00 94.81 93 LEU A C 1
ATOM 700 O O . LEU A 1 93 ? 5.577 2.656 12.077 1.00 94.81 93 LEU A O 1
ATOM 704 N N . GLY A 1 94 ? 5.819 2.879 14.298 1.00 95.81 94 GLY A N 1
ATOM 705 C CA . GLY A 1 94 ? 7.276 3.000 14.281 1.00 95.81 94 GLY A CA 1
ATOM 706 C C . GLY A 1 94 ? 7.968 1.738 13.766 1.00 95.81 94 GLY A C 1
ATOM 707 O O . GLY A 1 94 ? 8.728 1.803 12.799 1.00 95.81 94 GLY A O 1
ATOM 708 N N . PHE A 1 95 ? 7.664 0.581 14.363 1.00 94.38 95 PHE A N 1
ATOM 709 C CA . PHE A 1 95 ? 8.266 -0.703 13.994 1.00 94.38 95 PHE A CA 1
ATOM 710 C C . PHE A 1 95 ? 7.997 -1.052 12.530 1.00 94.38 95 PHE A C 1
ATOM 712 O O . PHE A 1 95 ? 8.928 -1.351 11.778 1.00 94.38 95 PHE A O 1
ATOM 719 N N . PHE A 1 96 ? 6.731 -0.978 12.107 1.00 92.25 96 PHE A N 1
ATOM 720 C CA . PHE A 1 96 ? 6.379 -1.301 10.733 1.00 92.25 96 PHE A CA 1
ATOM 721 C C . PHE A 1 96 ? 6.943 -0.279 9.761 1.00 92.25 96 PHE A C 1
ATOM 723 O O . PHE A 1 96 ? 7.413 -0.702 8.718 1.00 92.25 96 PHE A O 1
ATOM 730 N N . SER A 1 97 ? 6.978 1.018 10.083 1.00 94.62 97 SER A N 1
ATOM 731 C CA . SER A 1 97 ? 7.598 2.008 9.193 1.00 94.62 97 SER A CA 1
ATOM 732 C C . SER A 1 97 ? 9.082 1.723 8.982 1.00 94.62 97 SER A C 1
ATOM 734 O O . SER A 1 97 ? 9.524 1.698 7.839 1.00 94.62 97 SER A O 1
ATOM 736 N N . LEU A 1 98 ? 9.843 1.456 10.050 1.00 95.94 98 LEU A N 1
ATOM 737 C CA . LEU A 1 98 ? 11.267 1.116 9.945 1.00 95.94 98 LEU A CA 1
ATOM 738 C C . LEU A 1 98 ? 11.481 -0.139 9.096 1.00 95.94 98 LEU A C 1
ATOM 740 O O . LEU A 1 98 ? 12.220 -0.102 8.115 1.00 95.94 98 LEU A O 1
ATOM 744 N N . HIS A 1 99 ? 10.790 -1.229 9.429 1.00 92.50 99 HIS A N 1
ATOM 745 C CA . HIS A 1 99 ? 10.948 -2.507 8.740 1.00 92.50 99 HIS A CA 1
ATOM 746 C C . HIS A 1 99 ? 10.480 -2.447 7.276 1.00 92.50 99 HIS A C 1
ATOM 748 O O . HIS A 1 99 ? 11.200 -2.854 6.365 1.00 92.50 99 HIS A O 1
ATOM 754 N N . PHE A 1 100 ? 9.283 -1.906 7.036 1.00 92.50 100 PHE A N 1
ATOM 755 C CA . PHE A 1 100 ? 8.668 -1.805 5.713 1.00 92.50 100 PHE A CA 1
ATOM 756 C C . PHE A 1 100 ? 9.450 -0.875 4.787 1.00 92.50 100 PHE A C 1
ATOM 758 O O . PHE A 1 100 ? 9.764 -1.265 3.660 1.00 92.50 100 PHE A O 1
ATOM 765 N N . CYS A 1 101 ? 9.791 0.331 5.256 1.00 95.31 101 CYS A N 1
ATOM 766 C CA . CYS A 1 101 ? 10.563 1.278 4.459 1.00 95.31 101 CYS A CA 1
ATOM 767 C C . CYS A 1 101 ? 12.008 0.808 4.286 1.00 95.31 101 CYS A C 1
ATOM 769 O O . CYS A 1 101 ? 12.544 0.947 3.195 1.00 95.31 101 CYS A O 1
ATOM 771 N N . GLY A 1 102 ? 12.626 0.188 5.297 1.00 94.50 102 GLY A N 1
ATOM 772 C CA . GLY A 1 102 ? 13.951 -0.420 5.152 1.00 94.50 102 GLY A CA 1
ATOM 773 C C . GLY A 1 102 ? 13.979 -1.466 4.036 1.00 94.50 102 GLY A C 1
ATOM 774 O O . GLY A 1 102 ? 14.835 -1.407 3.155 1.00 94.50 102 GLY A O 1
ATOM 775 N N . PHE A 1 103 ? 12.988 -2.360 4.001 1.00 93.31 103 PHE A N 1
ATOM 776 C CA . PHE A 1 103 ? 12.867 -3.342 2.925 1.00 93.31 103 PHE A CA 1
ATOM 777 C C . PHE A 1 103 ? 12.638 -2.685 1.554 1.00 93.31 103 PHE A C 1
ATOM 779 O O . PHE A 1 103 ? 13.307 -3.048 0.590 1.00 93.31 103 PHE A O 1
ATOM 786 N N . HIS A 1 104 ? 11.762 -1.675 1.464 1.00 95.00 104 HIS A N 1
ATOM 787 C CA . HIS A 1 104 ? 11.515 -0.954 0.207 1.00 95.00 104 HIS A CA 1
ATOM 788 C C . HIS A 1 104 ? 12.745 -0.196 -0.289 1.00 95.00 104 HIS A C 1
ATOM 790 O O . HIS A 1 104 ? 13.004 -0.204 -1.490 1.00 95.00 104 HIS A O 1
ATOM 796 N N . ALA A 1 105 ? 13.508 0.425 0.612 1.00 96.31 105 ALA A N 1
ATOM 797 C CA . ALA A 1 105 ? 14.760 1.098 0.295 1.00 96.31 105 ALA A CA 1
ATOM 798 C C . ALA A 1 105 ? 15.788 0.105 -0.266 1.00 96.31 105 ALA A C 1
ATOM 800 O O . ALA A 1 105 ? 16.329 0.335 -1.344 1.00 96.31 105 ALA A O 1
ATOM 801 N N . GLY A 1 106 ? 15.981 -1.044 0.395 1.00 93.31 106 GLY A N 1
ATOM 802 C CA . GLY A 1 106 ? 16.845 -2.114 -0.118 1.00 93.31 106 GLY A CA 1
ATOM 803 C C . GLY A 1 106 ? 16.394 -2.629 -1.490 1.00 93.31 106 GLY A C 1
ATOM 804 O O . GLY A 1 106 ? 17.207 -2.807 -2.395 1.00 93.31 106 GLY A O 1
ATOM 805 N N . HIS A 1 107 ? 15.083 -2.779 -1.691 1.00 91.81 107 HIS A N 1
ATOM 806 C CA . HIS A 1 107 ? 14.515 -3.127 -2.993 1.00 91.81 107 HIS A CA 1
ATOM 807 C C . HIS A 1 107 ? 14.744 -2.055 -4.059 1.00 91.81 107 HIS A C 1
ATOM 809 O O . HIS A 1 107 ? 14.996 -2.391 -5.211 1.00 91.81 107 HIS A O 1
ATOM 815 N N . ALA A 1 108 ? 14.662 -0.775 -3.698 1.00 94.25 108 ALA A N 1
ATOM 816 C CA . ALA A 1 108 ? 14.930 0.323 -4.616 1.00 94.25 108 ALA A CA 1
ATOM 817 C C . ALA A 1 108 ? 16.404 0.350 -5.041 1.00 94.25 108 ALA A C 1
ATOM 819 O O . ALA A 1 108 ? 16.683 0.604 -6.208 1.00 94.25 108 ALA A O 1
ATOM 820 N N . VAL A 1 109 ? 17.338 0.022 -4.138 1.00 94.06 109 VAL A N 1
ATOM 821 C CA . VAL A 1 109 ? 18.759 -0.163 -4.485 1.00 94.06 109 VAL A CA 1
ATOM 822 C C . VAL A 1 109 ? 18.920 -1.288 -5.507 1.00 94.06 109 VAL A C 1
ATOM 824 O O . VAL A 1 109 ? 19.544 -1.078 -6.545 1.00 94.06 109 VAL A O 1
ATOM 827 N N . PHE A 1 110 ? 18.306 -2.452 -5.258 1.00 91.62 110 PHE A N 1
ATOM 828 C CA . PHE A 1 110 ? 18.311 -3.566 -6.211 1.00 91.62 110 PHE A CA 1
ATOM 829 C C . PHE A 1 110 ? 17.737 -3.143 -7.568 1.00 91.62 110 PHE A C 1
ATOM 831 O O . PHE A 1 110 ? 18.363 -3.361 -8.599 1.00 91.62 110 PHE A O 1
ATOM 838 N N . LEU A 1 111 ? 16.577 -2.486 -7.578 1.00 91.38 111 LEU A N 1
ATOM 839 C CA . LEU A 1 111 ? 15.924 -2.033 -8.803 1.00 91.38 111 LEU A CA 1
ATOM 840 C C . LEU A 1 111 ? 16.742 -1.022 -9.589 1.00 91.38 111 LEU A C 1
ATOM 842 O O . LEU A 1 111 ? 16.804 -1.124 -10.810 1.00 91.38 111 LEU A O 1
ATOM 846 N N . ASN A 1 112 ? 17.390 -0.084 -8.906 1.00 92.50 112 ASN A N 1
ATOM 847 C CA . ASN A 1 112 ? 18.217 0.930 -9.544 1.00 92.50 112 ASN A CA 1
ATOM 848 C C . ASN A 1 112 ? 19.425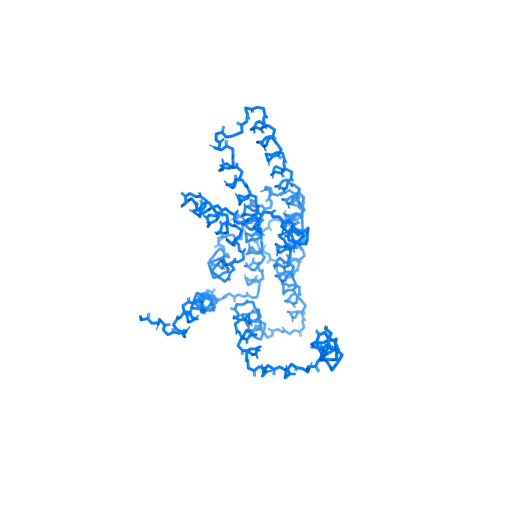 0.325 -10.279 1.00 92.50 112 ASN A C 1
ATOM 850 O O . ASN A 1 112 ? 19.942 0.951 -11.197 1.00 92.50 112 ASN A O 1
ATOM 854 N N . HIS A 1 113 ? 19.845 -0.897 -9.932 1.00 90.25 113 HIS A N 1
ATOM 855 C CA . HIS A 1 113 ? 20.872 -1.621 -10.681 1.00 90.25 113 HIS A CA 1
ATOM 856 C C . HIS A 1 113 ? 20.382 -2.102 -12.061 1.00 90.25 113 HIS A C 1
ATOM 858 O O . HIS A 1 113 ? 21.153 -2.093 -13.015 1.00 90.25 113 HIS A O 1
ATOM 864 N N . PHE A 1 114 ? 19.106 -2.490 -12.186 1.00 88.88 114 PHE A N 1
ATOM 865 C CA . PHE A 1 114 ? 18.521 -2.984 -13.446 1.00 88.88 114 PHE A CA 1
ATOM 866 C C . PHE A 1 114 ? 17.828 -1.884 -14.259 1.00 88.88 114 PHE A C 1
ATOM 868 O O . PHE A 1 114 ? 17.841 -1.911 -15.486 1.00 88.88 114 PHE A O 1
ATOM 875 N N . PHE A 1 115 ? 17.214 -0.924 -13.570 1.00 91.19 115 PHE A N 1
ATOM 876 C CA . PHE A 1 115 ? 16.406 0.151 -14.137 1.00 91.19 115 PHE A CA 1
ATOM 877 C C . PHE A 1 115 ? 16.837 1.488 -13.515 1.00 91.19 115 PHE A C 1
ATOM 879 O O . PHE A 1 115 ? 16.111 2.038 -12.680 1.00 91.19 115 PHE A O 1
ATOM 886 N N . PRO A 1 116 ? 18.034 1.996 -13.857 1.00 92.00 116 PRO A N 1
ATOM 887 C CA . PRO A 1 116 ? 18.592 3.182 -13.221 1.00 92.00 116 PRO A CA 1
ATOM 888 C C . PRO A 1 116 ? 17.725 4.414 -13.475 1.00 92.00 116 PRO A C 1
ATOM 890 O O . PRO A 1 116 ? 17.259 4.643 -14.592 1.00 92.00 116 PRO A O 1
ATOM 893 N N . LEU A 1 117 ? 17.540 5.234 -12.441 1.00 91.25 117 LEU A N 1
ATOM 894 C CA . LEU A 1 117 ? 16.833 6.508 -12.552 1.00 91.25 117 LEU A CA 1
ATOM 895 C C . LEU A 1 117 ? 17.835 7.653 -12.749 1.00 91.25 117 LEU A C 1
ATOM 897 O O . LEU A 1 117 ? 18.556 7.988 -11.809 1.00 91.25 117 LEU A O 1
ATOM 901 N N . PRO A 1 118 ? 17.856 8.324 -13.919 1.00 87.50 118 PRO A N 1
ATOM 902 C CA . PRO A 1 118 ? 18.851 9.363 -14.211 1.00 87.50 118 PRO A CA 1
ATOM 903 C C . PRO A 1 118 ? 18.809 10.558 -13.251 1.00 87.50 118 PRO A C 1
ATOM 905 O O . PRO A 1 118 ? 19.784 11.286 -13.108 1.00 87.50 118 PRO A O 1
ATOM 908 N N . SER A 1 119 ? 17.660 10.786 -12.609 1.00 85.69 119 SER A N 1
ATOM 909 C CA . SER A 1 119 ? 17.434 11.917 -11.709 1.00 85.69 119 SER A CA 1
ATOM 910 C C . SER A 1 119 ? 17.872 11.661 -10.264 1.00 85.69 119 SER A C 1
ATOM 912 O O . SER A 1 119 ? 17.759 12.572 -9.440 1.00 85.69 119 SER A O 1
ATOM 914 N N . LEU A 1 120 ? 18.324 10.447 -9.932 1.00 88.06 120 LEU A N 1
ATOM 915 C CA . LEU A 1 120 ? 18.700 10.066 -8.573 1.00 88.06 120 LEU A CA 1
ATOM 916 C C . LEU A 1 120 ? 20.214 10.209 -8.348 1.00 88.06 120 LEU A C 1
ATOM 918 O O . LEU A 1 120 ? 21.006 9.608 -9.072 1.00 88.06 120 LEU A O 1
ATOM 922 N N . PRO A 1 121 ? 20.641 10.983 -7.334 1.00 80.44 121 PRO A N 1
ATOM 923 C CA . PRO A 1 121 ? 22.054 11.118 -7.015 1.00 80.44 121 PRO A CA 1
ATOM 924 C C . PRO A 1 121 ? 22.577 9.860 -6.306 1.00 80.44 121 PRO A C 1
ATOM 926 O O . PRO A 1 121 ? 22.143 9.562 -5.196 1.00 80.44 121 PRO A O 1
ATOM 929 N N . GLY A 1 122 ? 23.526 9.149 -6.920 1.00 82.19 122 GLY A N 1
ATOM 930 C CA . GLY A 1 122 ? 24.291 8.045 -6.311 1.00 82.19 122 GLY A CA 1
ATOM 931 C C . GLY A 1 122 ? 23.463 7.059 -5.470 1.00 82.19 122 GLY A C 1
ATOM 932 O O . GLY A 1 122 ? 22.344 6.695 -5.830 1.00 82.19 122 GLY A O 1
ATOM 933 N N . ASP A 1 123 ? 23.992 6.677 -4.303 1.00 88.25 123 ASP A N 1
ATOM 934 C CA . ASP A 1 123 ? 23.377 5.718 -3.366 1.00 88.25 123 ASP A CA 1
ATOM 935 C C . ASP A 1 123 ? 22.220 6.301 -2.525 1.00 88.25 123 ASP A C 1
ATOM 937 O O . ASP A 1 123 ? 22.007 5.918 -1.373 1.00 88.25 123 ASP A O 1
ATOM 941 N N . SER A 1 124 ? 21.427 7.225 -3.080 1.00 92.38 124 SER A N 1
ATOM 942 C CA . SER A 1 124 ? 20.324 7.891 -2.363 1.00 92.38 124 SER A CA 1
ATOM 943 C C . SER A 1 124 ? 19.368 6.919 -1.663 1.00 92.38 124 SER A C 1
ATOM 945 O O . SER A 1 124 ? 19.015 7.135 -0.504 1.00 92.38 124 SER A O 1
ATOM 947 N N . PHE A 1 125 ? 18.970 5.825 -2.323 1.00 93.75 125 PHE A N 1
ATOM 948 C CA . PHE A 1 125 ? 18.100 4.822 -1.699 1.00 93.75 125 PHE A CA 1
ATOM 949 C C . PHE A 1 125 ? 18.813 3.969 -0.646 1.00 93.75 125 PHE A C 1
ATOM 951 O O . PHE A 1 125 ? 18.177 3.575 0.329 1.00 93.75 125 PHE A O 1
ATOM 958 N N . GLY A 1 126 ? 20.120 3.734 -0.787 1.00 94.06 126 GLY A N 1
ATOM 959 C CA . GLY A 1 126 ? 20.923 3.058 0.235 1.00 94.06 126 GLY A CA 1
ATOM 960 C C . GLY A 1 126 ? 20.983 3.879 1.521 1.00 94.06 126 GLY A C 1
ATOM 961 O O . GLY A 1 126 ? 20.723 3.361 2.603 1.00 94.06 126 GLY A O 1
ATOM 962 N N . ASN A 1 127 ? 21.181 5.193 1.392 1.00 95.25 127 ASN A N 1
ATOM 963 C CA . ASN A 1 127 ? 21.155 6.134 2.517 1.00 95.25 127 ASN A CA 1
ATOM 964 C C . ASN A 1 127 ? 19.778 6.227 3.199 1.00 95.25 127 ASN A C 1
ATOM 966 O 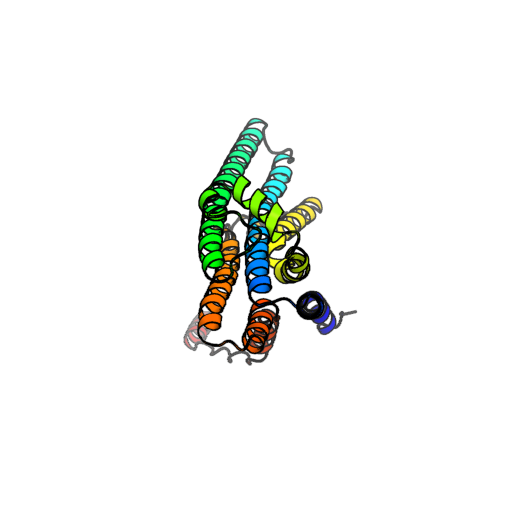O . ASN A 1 127 ? 19.678 6.624 4.359 1.00 95.25 127 ASN A O 1
ATOM 970 N N . ALA A 1 128 ? 18.708 5.863 2.488 1.00 95.94 128 ALA A N 1
ATOM 971 C CA . ALA A 1 128 ? 17.354 5.807 3.027 1.00 95.94 128 ALA A CA 1
ATOM 972 C C . ALA A 1 128 ? 17.025 4.484 3.747 1.00 95.94 128 ALA A C 1
ATOM 974 O O . ALA A 1 128 ? 15.926 4.343 4.294 1.00 95.94 128 ALA A O 1
ATOM 975 N N . PHE A 1 129 ? 17.943 3.511 3.775 1.00 95.94 129 PHE A N 1
ATOM 976 C CA . PHE A 1 129 ? 17.740 2.253 4.489 1.00 95.94 129 PHE A CA 1
ATOM 977 C C . PHE A 1 129 ? 17.529 2.510 5.987 1.00 95.94 129 PHE A C 1
ATOM 979 O O . PHE A 1 129 ? 18.305 3.214 6.627 1.00 95.94 129 PHE A O 1
ATOM 986 N N . MET A 1 130 ? 16.445 1.964 6.548 1.00 94.12 130 MET A N 1
ATOM 987 C CA . MET A 1 130 ? 15.999 2.230 7.927 1.00 94.12 130 MET A CA 1
ATOM 988 C C . MET A 1 130 ? 15.737 3.717 8.246 1.00 94.12 130 MET A C 1
ATOM 990 O O . MET A 1 130 ? 15.627 4.085 9.413 1.00 94.12 130 MET A O 1
ATOM 994 N N . ASN A 1 131 ? 15.554 4.569 7.230 1.00 97.00 131 ASN A N 1
ATOM 995 C CA . ASN A 1 131 ? 15.185 5.978 7.380 1.00 97.00 131 ASN A CA 1
ATOM 996 C C . ASN A 1 131 ? 13.874 6.276 6.619 1.00 97.00 131 ASN A C 1
ATOM 998 O O . ASN A 1 131 ? 13.900 6.779 5.490 1.00 97.00 131 ASN A O 1
ATOM 1002 N N . PRO A 1 132 ? 12.701 5.959 7.213 1.00 96.38 132 PRO A N 1
ATOM 1003 C CA . PRO A 1 132 ? 11.407 6.112 6.552 1.00 96.38 132 PRO A CA 1
ATOM 1004 C C . PRO A 1 132 ? 11.129 7.535 6.040 1.00 96.38 132 PRO A C 1
ATOM 1006 O O . PRO A 1 132 ? 10.683 7.649 4.897 1.00 96.38 132 PRO A O 1
ATOM 1009 N N . PRO A 1 133 ? 11.399 8.618 6.802 1.00 97.81 133 PRO A N 1
ATOM 1010 C CA . PRO A 1 133 ? 11.195 9.978 6.305 1.00 97.81 133 PRO A CA 1
ATOM 1011 C C . PRO A 1 133 ? 12.020 10.293 5.054 1.00 97.81 133 PRO A C 1
ATOM 1013 O O . PRO A 1 133 ? 11.487 10.863 4.102 1.00 97.81 133 PRO A O 1
ATOM 1016 N N . LEU A 1 134 ? 13.295 9.887 5.023 1.00 97.00 134 LEU A N 1
ATOM 1017 C CA . LEU A 1 134 ? 14.154 10.111 3.861 1.00 97.00 134 LEU A CA 1
ATOM 1018 C C . LEU A 1 134 ? 13.672 9.316 2.644 1.00 97.00 134 LEU A C 1
ATOM 1020 O O . LEU A 1 134 ? 13.621 9.868 1.547 1.00 97.00 134 LEU A O 1
ATOM 1024 N N . L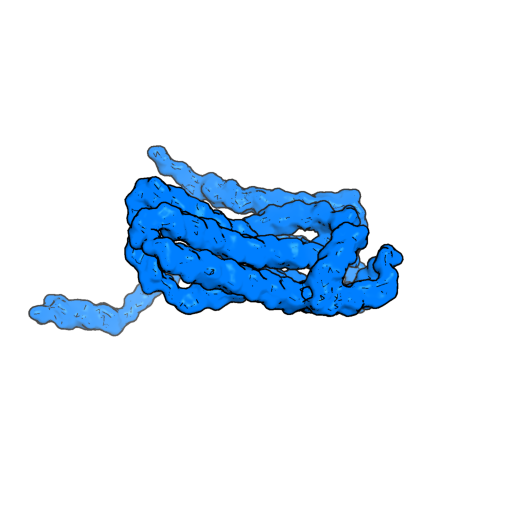EU A 1 135 ? 13.256 8.057 2.826 1.00 97.44 135 LEU A N 1
ATOM 1025 C CA . LEU A 1 135 ? 12.702 7.255 1.731 1.00 97.44 135 LEU A CA 1
ATOM 1026 C C . LEU A 1 135 ? 11.472 7.925 1.113 1.00 97.44 135 LEU A C 1
ATOM 1028 O O . LEU A 1 135 ? 11.372 8.031 -0.109 1.00 97.44 135 LEU A O 1
ATOM 1032 N N . TRP A 1 136 ? 10.550 8.398 1.953 1.00 97.75 136 TRP A N 1
ATOM 1033 C CA . TRP A 1 136 ? 9.357 9.107 1.497 1.00 97.75 136 TRP A CA 1
ATOM 1034 C C . TRP A 1 136 ? 9.696 10.400 0.767 1.00 97.75 136 TRP A C 1
ATOM 1036 O O . TRP A 1 136 ? 9.110 10.673 -0.279 1.00 97.75 136 TRP A O 1
ATOM 1046 N N . LEU A 1 137 ? 10.664 11.167 1.271 1.00 97.19 137 LEU A N 1
ATOM 1047 C CA . LEU A 1 137 ? 11.132 12.385 0.617 1.00 97.19 137 LEU A CA 1
ATOM 1048 C C . LEU A 1 137 ? 11.703 12.093 -0.778 1.00 97.19 137 LEU A C 1
ATOM 1050 O O . LEU A 1 137 ? 11.355 12.781 -1.739 1.00 97.19 137 LEU A O 1
ATOM 1054 N N . LEU A 1 138 ? 12.540 11.059 -0.905 1.00 96.50 138 LEU A N 1
ATOM 1055 C CA . LEU A 1 138 ? 13.113 10.642 -2.187 1.00 96.50 138 LEU A CA 1
ATOM 1056 C C . LEU A 1 138 ? 12.032 10.148 -3.151 1.00 96.50 138 LEU A C 1
ATOM 1058 O O . LEU A 1 138 ? 11.996 10.577 -4.304 1.00 96.50 138 LEU A O 1
ATOM 1062 N N . ALA A 1 139 ? 11.115 9.302 -2.678 1.00 96.56 139 ALA A N 1
ATOM 1063 C CA . ALA A 1 139 ? 10.008 8.815 -3.490 1.00 96.56 139 ALA A CA 1
ATOM 1064 C C . ALA A 1 139 ? 9.118 9.968 -3.973 1.00 96.56 139 ALA A C 1
ATOM 1066 O O . ALA A 1 139 ? 8.778 10.046 -5.152 1.00 96.56 139 ALA A O 1
ATOM 1067 N N . TRP A 1 140 ? 8.799 10.916 -3.094 1.00 96.56 140 TRP A N 1
ATOM 1068 C CA . TRP A 1 140 ? 8.011 12.088 -3.454 1.00 96.56 140 TRP A CA 1
ATOM 1069 C C . TRP A 1 140 ? 8.708 12.954 -4.503 1.00 96.56 140 TRP A C 1
ATOM 1071 O O . TRP A 1 140 ? 8.110 13.334 -5.508 1.00 96.56 140 TRP A O 1
ATOM 1081 N N . ARG A 1 141 ? 9.996 13.236 -4.297 1.00 95.62 141 ARG A N 1
ATOM 1082 C CA . ARG A 1 141 ? 10.772 14.115 -5.172 1.00 95.62 141 ARG A CA 1
ATOM 1083 C C . ARG A 1 141 ? 11.037 13.503 -6.548 1.00 95.62 141 ARG A C 1
ATOM 1085 O O . ARG A 1 141 ? 10.967 14.223 -7.541 1.00 95.62 141 ARG A O 1
ATOM 1092 N N . HIS A 1 142 ? 11.350 12.209 -6.606 1.00 95.44 142 HIS A N 1
ATOM 1093 C CA . HIS A 1 142 ? 11.865 11.569 -7.821 1.00 95.44 142 HIS A CA 1
ATOM 1094 C C . HIS A 1 142 ? 10.859 10.649 -8.518 1.00 95.44 142 HIS A C 1
ATOM 1096 O O . HIS A 1 142 ? 10.951 10.488 -9.731 1.00 95.44 142 HIS A O 1
ATOM 1102 N N . LEU A 1 143 ? 9.895 10.069 -7.796 1.00 95.56 143 LEU A N 1
ATOM 1103 C CA . LEU A 1 143 ? 9.003 9.036 -8.340 1.00 95.56 143 LEU A CA 1
ATOM 1104 C C . LEU A 1 143 ? 7.555 9.503 -8.492 1.00 95.56 143 LEU A C 1
ATOM 1106 O O . LEU A 1 143 ? 6.894 9.118 -9.450 1.00 95.56 143 LEU A O 1
ATOM 1110 N N . VAL A 1 144 ? 7.041 10.348 -7.594 1.00 96.25 144 VAL A N 1
ATOM 1111 C CA . VAL A 1 144 ? 5.621 10.748 -7.644 1.00 96.25 144 VAL A CA 1
ATOM 1112 C C . VAL A 1 144 ? 5.293 11.550 -8.899 1.00 96.25 144 VAL A C 1
ATOM 1114 O O . VAL A 1 144 ? 4.247 11.332 -9.500 1.00 96.25 144 VAL A O 1
ATOM 1117 N N . ARG A 1 145 ? 6.175 12.444 -9.348 1.00 94.19 145 ARG A N 1
ATOM 1118 C CA . ARG A 1 145 ? 5.924 13.212 -10.575 1.00 94.19 145 ARG A CA 1
ATOM 1119 C C . ARG A 1 145 ? 5.865 12.327 -11.837 1.00 94.19 145 ARG A C 1
ATOM 1121 O O . ARG A 1 145 ? 4.879 12.452 -12.557 1.00 94.19 145 ARG A O 1
ATOM 1128 N N . PRO A 1 146 ? 6.852 11.454 -12.125 1.00 93.44 146 PRO A N 1
ATOM 1129 C CA . PRO A 1 146 ? 6.801 10.604 -13.320 1.00 93.44 146 PRO A CA 1
ATOM 1130 C C . PRO A 1 146 ? 5.820 9.427 -13.207 1.00 93.44 146 PRO A C 1
ATOM 1132 O O . PRO A 1 146 ? 5.190 9.065 -14.198 1.00 93.44 146 PRO A O 1
ATOM 1135 N N . TYR A 1 147 ? 5.648 8.849 -12.013 1.00 95.31 147 TYR A N 1
ATOM 1136 C CA . TYR A 1 147 ? 4.934 7.576 -11.829 1.00 95.31 147 TYR A CA 1
ATOM 1137 C C . TYR A 1 147 ? 3.651 7.686 -11.004 1.00 95.31 147 TYR A C 1
ATOM 1139 O O . TYR A 1 147 ? 2.901 6.720 -10.894 1.00 95.31 147 TYR A O 1
ATOM 1147 N N . GLY A 1 148 ? 3.345 8.853 -10.436 1.00 94.94 148 GLY A N 1
ATOM 1148 C CA . GLY A 1 148 ? 2.191 9.036 -9.552 1.00 94.94 148 GLY A CA 1
ATOM 1149 C C . GLY A 1 148 ? 0.846 8.788 -10.229 1.00 94.94 148 GLY A C 1
ATOM 1150 O O . GLY A 1 148 ? -0.080 8.326 -9.569 1.00 94.94 148 GLY A O 1
ATOM 1151 N N . LEU A 1 149 ? 0.729 8.997 -11.546 1.00 96.12 149 LEU A N 1
ATOM 1152 C CA . LEU A 1 149 ? -0.497 8.662 -12.285 1.00 96.12 149 LEU A CA 1
ATOM 1153 C C . LEU A 1 149 ? -0.810 7.161 -12.253 1.00 96.12 149 LEU A C 1
ATOM 1155 O O . LEU A 1 149 ? -1.980 6.780 -12.271 1.00 96.12 149 LEU A O 1
ATOM 1159 N N . PHE A 1 150 ? 0.212 6.310 -12.126 1.00 94.12 150 PHE A N 1
ATOM 1160 C CA . PHE A 1 150 ? 0.037 4.867 -11.977 1.00 94.12 150 PHE A CA 1
ATOM 1161 C C . PHE A 1 150 ? -0.640 4.485 -10.652 1.00 94.12 150 PHE A C 1
ATOM 1163 O O . PHE A 1 150 ? -1.265 3.429 -10.565 1.00 94.12 150 PHE A O 1
ATOM 1170 N N . LEU A 1 151 ? -0.597 5.358 -9.636 1.00 95.56 151 LEU A N 1
ATOM 1171 C CA . LEU A 1 151 ? -1.275 5.124 -8.358 1.00 95.56 151 LEU A CA 1
ATOM 1172 C C . LEU A 1 151 ? -2.798 5.075 -8.506 1.00 95.56 151 LEU A C 1
ATOM 1174 O O . LEU A 1 151 ? -3.466 4.396 -7.737 1.00 95.56 151 LEU A O 1
ATOM 1178 N N . ILE A 1 152 ? -3.371 5.779 -9.483 1.00 95.69 152 ILE A N 1
ATOM 1179 C CA . ILE A 1 152 ? -4.827 5.855 -9.649 1.00 95.69 152 ILE A CA 1
ATOM 1180 C C . ILE A 1 152 ? -5.422 4.465 -9.937 1.00 95.69 152 ILE A C 1
ATOM 1182 O O . ILE A 1 152 ? -6.243 3.998 -9.139 1.00 95.69 152 ILE A O 1
ATOM 1186 N N . PRO A 1 153 ? -5.030 3.758 -11.017 1.00 93.88 153 PRO A N 1
ATOM 1187 C CA . PRO A 1 153 ? -5.567 2.429 -11.281 1.00 93.88 153 PRO A CA 1
ATOM 1188 C C . PRO A 1 153 ? -5.184 1.414 -10.196 1.00 93.88 153 PRO A C 1
ATOM 1190 O O . PRO A 1 153 ? -5.997 0.544 -9.888 1.00 93.88 153 PRO A O 1
ATOM 1193 N N . THR A 1 154 ? -4.006 1.519 -9.567 1.00 92.38 154 THR A N 1
ATOM 1194 C CA . THR A 1 154 ? -3.617 0.584 -8.496 1.00 92.38 154 THR A CA 1
ATOM 1195 C C . THR A 1 154 ? -4.437 0.783 -7.221 1.00 92.38 154 THR A C 1
ATOM 1197 O O . THR A 1 154 ? -4.898 -0.206 -6.653 1.00 92.38 154 THR A O 1
ATOM 1200 N N . ILE A 1 155 ? -4.717 2.026 -6.806 1.00 94.00 155 ILE A N 1
ATOM 1201 C CA . ILE A 1 155 ? -5.632 2.327 -5.689 1.00 94.00 155 ILE A CA 1
ATOM 1202 C C . ILE A 1 155 ? -7.029 1.788 -5.987 1.00 94.00 155 ILE A C 1
ATOM 1204 O O . ILE A 1 155 ? -7.655 1.204 -5.103 1.00 94.00 155 ILE A O 1
ATOM 1208 N N . ILE A 1 156 ? -7.529 1.961 -7.216 1.00 92.88 156 ILE A N 1
ATOM 1209 C CA . ILE A 1 156 ? -8.842 1.431 -7.596 1.00 92.88 156 ILE A CA 1
ATOM 1210 C C . ILE A 1 156 ? -8.828 -0.094 -7.498 1.00 92.88 156 ILE A C 1
ATOM 1212 O O . ILE A 1 156 ? -9.688 -0.640 -6.810 1.00 92.88 156 ILE A O 1
ATOM 1216 N N . ALA A 1 157 ? -7.858 -0.777 -8.110 1.00 90.19 157 ALA A N 1
ATOM 1217 C CA . ALA A 1 157 ? -7.758 -2.238 -8.083 1.00 90.19 157 ALA A CA 1
ATOM 1218 C C . ALA A 1 157 ? -7.651 -2.793 -6.648 1.00 90.19 157 ALA A C 1
ATOM 1220 O O . ALA A 1 157 ? -8.298 -3.779 -6.298 1.00 90.19 157 ALA A O 1
ATOM 1221 N N . GLU A 1 158 ? -6.909 -2.112 -5.773 1.00 89.62 158 GLU A N 1
ATOM 1222 C CA . GLU A 1 158 ? -6.654 -2.560 -4.399 1.00 89.62 158 GLU A CA 1
ATOM 1223 C C . GLU A 1 158 ? -7.592 -1.945 -3.346 1.00 89.62 158 GLU A C 1
ATOM 1225 O O . GLU A 1 158 ? -7.463 -2.226 -2.148 1.00 89.62 158 GLU A O 1
ATOM 1230 N N . ARG A 1 159 ? -8.597 -1.160 -3.768 1.00 91.75 159 ARG A N 1
ATOM 1231 C CA . ARG A 1 159 ? -9.534 -0.423 -2.893 1.00 91.75 159 ARG A CA 1
ATOM 1232 C C . ARG A 1 159 ? -10.124 -1.293 -1.785 1.00 91.75 159 ARG A C 1
ATOM 1234 O O . ARG A 1 159 ? -10.264 -0.872 -0.638 1.00 91.75 159 ARG A O 1
ATOM 1241 N N . HIS A 1 160 ? -10.478 -2.532 -2.117 1.00 87.50 160 HIS A N 1
ATOM 1242 C CA . HIS A 1 160 ? -11.101 -3.437 -1.165 1.00 87.50 160 HIS A CA 1
ATOM 1243 C C . HIS A 1 160 ? -10.115 -3.929 -0.114 1.00 87.50 160 HIS A C 1
ATOM 1245 O O . HIS A 1 160 ? -10.520 -4.094 1.030 1.00 87.50 160 HIS A O 1
ATOM 1251 N N . HIS A 1 161 ? -8.847 -4.145 -0.449 1.00 85.88 161 HIS A N 1
ATOM 1252 C CA . HIS A 1 161 ? -7.861 -4.606 0.523 1.00 85.88 161 HIS A CA 1
ATOM 1253 C C . HIS A 1 161 ? -7.469 -3.484 1.483 1.00 85.88 161 HIS A C 1
ATOM 1255 O O . HIS A 1 161 ? -7.494 -3.696 2.696 1.00 85.88 161 HIS A O 1
ATOM 1261 N N . ILE A 1 162 ? -7.219 -2.287 0.948 1.00 89.12 162 ILE A N 1
ATOM 1262 C CA . ILE A 1 162 ? -6.767 -1.119 1.716 1.00 89.12 162 ILE A CA 1
ATOM 1263 C C . ILE A 1 162 ? -7.847 -0.680 2.707 1.00 89.12 162 ILE A C 1
ATOM 1265 O O . ILE A 1 162 ? -7.594 -0.558 3.903 1.00 89.12 162 ILE A O 1
ATOM 1269 N N . PHE A 1 163 ? -9.084 -0.507 2.234 1.00 90.75 163 PHE A N 1
ATOM 1270 C CA . PHE A 1 163 ? -10.143 0.092 3.046 1.00 90.75 163 PHE A CA 1
ATOM 1271 C C . PHE A 1 163 ? -10.981 -0.919 3.832 1.00 90.75 163 PHE A C 1
ATOM 1273 O O . PHE A 1 163 ? -11.820 -0.513 4.633 1.00 90.75 163 PHE A O 1
ATOM 1280 N N . LYS A 1 164 ? -10.794 -2.235 3.665 1.00 88.75 164 LYS A N 1
ATOM 1281 C CA . LYS A 1 164 ? -11.609 -3.241 4.376 1.00 88.75 164 LYS A CA 1
ATOM 1282 C C . LYS A 1 164 ? -11.578 -3.111 5.903 1.00 88.75 164 LYS A C 1
ATOM 1284 O O . LYS A 1 164 ? -12.665 -3.220 6.480 1.00 88.75 164 LYS A O 1
ATOM 1289 N N . PRO A 1 165 ? -10.430 -2.885 6.575 1.00 88.44 165 PRO A N 1
ATOM 1290 C CA . PRO A 1 165 ? -10.414 -2.661 8.021 1.00 88.44 165 PRO A CA 1
ATOM 1291 C C . PRO A 1 165 ? -11.283 -1.463 8.414 1.00 88.44 165 PRO A C 1
ATOM 1293 O O . PRO A 1 165 ? -12.152 -1.586 9.276 1.00 88.44 165 PRO A O 1
ATOM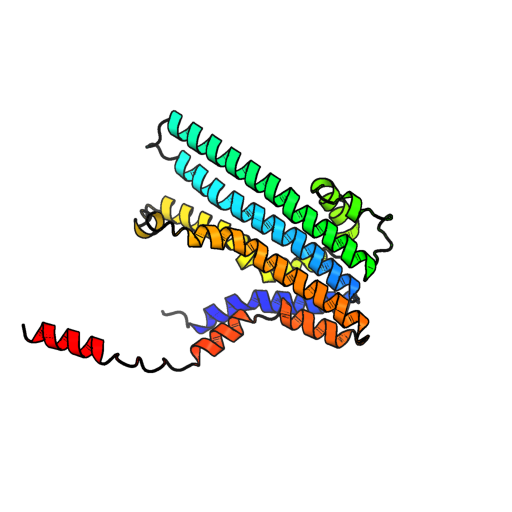 1296 N N . LEU A 1 166 ? -11.127 -0.344 7.702 1.00 90.19 166 LEU A N 1
ATOM 1297 C CA . LEU A 1 166 ? -11.850 0.896 7.964 1.00 90.19 166 LEU A CA 1
ATOM 1298 C C . LEU A 1 166 ? -13.355 0.754 7.701 1.00 90.19 166 LEU A C 1
ATOM 1300 O O . LEU A 1 166 ? -14.171 1.092 8.551 1.00 90.19 166 LEU A O 1
ATOM 1304 N N . ILE A 1 167 ? -13.738 0.175 6.561 1.00 91.06 167 ILE A N 1
ATOM 1305 C CA . ILE A 1 167 ? -15.138 -0.102 6.211 1.00 91.06 167 ILE A CA 1
ATOM 1306 C C . ILE A 1 167 ? -15.785 -1.011 7.262 1.00 91.06 167 ILE A C 1
ATOM 1308 O O . ILE A 1 167 ? -16.952 -0.824 7.602 1.00 91.06 167 ILE A O 1
ATOM 1312 N N . SER A 1 168 ? -15.049 -2.002 7.771 1.00 88.94 168 SER A N 1
ATOM 1313 C CA . SER A 1 168 ? -15.556 -2.913 8.804 1.00 88.94 168 SER A CA 1
ATOM 1314 C C . SER A 1 168 ? -15.755 -2.191 10.136 1.00 88.94 168 SER A C 1
ATOM 1316 O O . SER A 1 168 ? -16.797 -2.376 10.760 1.00 88.94 168 SER A O 1
ATOM 1318 N N . ALA A 1 169 ? -14.814 -1.327 10.528 1.00 89.12 169 ALA A N 1
ATOM 1319 C CA . ALA A 1 169 ? -14.941 -0.489 11.717 1.00 89.12 169 ALA A CA 1
ATOM 1320 C C . ALA A 1 169 ? -16.142 0.463 11.607 1.00 89.12 169 ALA A C 1
ATOM 1322 O O . ALA A 1 169 ? -17.012 0.444 12.469 1.00 89.12 169 ALA A O 1
ATOM 1323 N N . VAL A 1 170 ? -16.270 1.212 10.507 1.00 90.94 170 VAL A N 1
ATOM 1324 C CA . VAL A 1 170 ? -17.388 2.149 10.283 1.00 90.94 170 VAL A CA 1
ATOM 1325 C C . VAL A 1 170 ? -18.742 1.435 10.285 1.00 90.94 170 VAL A C 1
ATOM 1327 O O . VAL A 1 170 ? -19.699 1.926 10.880 1.00 90.94 170 VAL A O 1
ATOM 1330 N N . LYS A 1 171 ? -18.841 0.253 9.663 1.00 90.50 171 LYS A N 1
ATOM 1331 C CA . LYS A 1 171 ? -20.064 -0.564 9.729 1.00 90.50 171 LYS A CA 1
ATOM 1332 C C . LYS A 1 171 ? -20.369 -1.011 11.157 1.00 90.50 171 LYS A C 1
ATOM 1334 O O . LYS A 1 171 ? -21.521 -0.932 11.565 1.00 90.50 171 LYS A O 1
ATOM 1339 N N . GLY A 1 172 ? -19.352 -1.438 11.905 1.00 88.50 172 GLY A N 1
ATOM 1340 C CA . GLY A 1 172 ? -19.489 -1.793 13.317 1.00 88.50 172 GLY A CA 1
ATOM 1341 C C . GLY A 1 172 ? -20.020 -0.629 14.154 1.00 88.50 172 GLY A C 1
ATOM 1342 O O . GLY A 1 172 ? -20.984 -0.804 14.892 1.00 88.50 172 GLY A O 1
ATOM 1343 N N . LEU A 1 173 ? -19.458 0.569 13.969 1.00 88.38 173 LEU A N 1
ATOM 1344 C CA . LEU A 1 173 ? -19.910 1.795 14.634 1.00 88.38 173 LEU A CA 1
ATOM 1345 C C . LEU A 1 173 ? -21.361 2.138 14.296 1.00 88.38 173 LEU A C 1
ATOM 1347 O O . LEU A 1 173 ? -22.147 2.436 15.190 1.00 88.38 173 LEU A O 1
ATOM 1351 N N . ARG A 1 174 ? -21.733 2.067 13.014 1.00 90.00 174 ARG A N 1
ATOM 1352 C CA . ARG A 1 174 ? -23.096 2.373 12.565 1.00 90.00 174 ARG A CA 1
ATOM 1353 C C . ARG A 1 174 ? -24.125 1.415 13.160 1.00 90.00 174 ARG A C 1
ATOM 1355 O O . ARG A 1 174 ? -25.177 1.862 13.598 1.00 90.00 174 ARG A O 1
ATOM 1362 N N . ASN A 1 175 ? -23.818 0.122 13.187 1.00 89.00 175 ASN A N 1
ATOM 1363 C CA . ASN A 1 175 ? -24.711 -0.877 13.770 1.00 89.00 175 ASN A CA 1
ATOM 1364 C C . ASN A 1 175 ? -24.844 -0.670 15.285 1.00 89.00 175 ASN A C 1
ATOM 1366 O O . ASN A 1 175 ? -25.949 -0.668 15.815 1.00 89.00 175 ASN A O 1
ATOM 1370 N N . ALA A 1 176 ? -23.732 -0.387 15.968 1.00 84.88 176 ALA A N 1
ATOM 1371 C CA . ALA A 1 176 ? -23.747 -0.109 17.398 1.00 84.88 176 ALA A CA 1
ATOM 1372 C C . ALA A 1 176 ? -24.525 1.179 17.744 1.00 84.88 176 ALA A C 1
ATOM 1374 O O . ALA A 1 176 ? -25.185 1.240 18.778 1.00 84.88 176 ALA A O 1
ATOM 1375 N N . ALA A 1 177 ? -24.489 2.197 16.876 1.00 85.19 177 ALA A N 1
ATOM 1376 C CA . ALA A 1 177 ? -25.303 3.407 17.007 1.00 85.19 177 ALA A CA 1
ATOM 1377 C C . ALA A 1 177 ? -26.801 3.154 16.756 1.00 85.19 177 ALA A C 1
ATOM 1379 O O . ALA A 1 177 ? -27.638 3.821 17.353 1.00 85.19 177 ALA A O 1
ATOM 1380 N N . ALA A 1 178 ? -27.146 2.172 15.918 1.00 88.75 178 ALA A N 1
ATOM 1381 C CA . ALA A 1 178 ? -28.528 1.768 15.657 1.00 88.75 178 ALA A CA 1
ATOM 1382 C C . ALA A 1 178 ? -29.151 0.930 16.793 1.00 88.75 178 ALA A C 1
ATOM 1384 O O . ALA A 1 178 ? -30.266 0.437 16.647 1.00 88.75 178 ALA A O 1
ATOM 1385 N N . GLY A 1 179 ? -28.441 0.737 17.910 1.00 82.00 179 GLY A N 1
ATOM 1386 C CA . GLY A 1 179 ? -28.911 -0.088 19.023 1.00 82.00 179 GLY A CA 1
ATOM 1387 C C . GLY A 1 179 ? -28.896 -1.588 18.723 1.00 82.00 179 GLY A C 1
ATOM 1388 O O . GLY A 1 179 ? -29.353 -2.371 19.553 1.00 82.00 179 GLY A O 1
ATOM 1389 N N . GLU A 1 180 ? -28.338 -2.008 17.581 1.00 77.50 180 GLU A N 1
ATOM 1390 C CA . GLU A 1 180 ? -28.030 -3.413 17.349 1.00 77.50 180 GLU A CA 1
ATOM 1391 C C . GLU A 1 180 ? -26.917 -3.788 18.325 1.00 77.50 180 GLU A C 1
ATOM 1393 O O . GLU A 1 180 ? -25.746 -3.428 18.151 1.00 77.50 180 GLU A O 1
ATOM 1398 N N . THR A 1 181 ? -27.288 -4.484 19.400 1.00 61.84 181 THR A N 1
ATOM 1399 C CA . THR A 1 181 ? -26.315 -5.080 20.303 1.00 61.84 181 THR A CA 1
ATOM 1400 C C . THR A 1 181 ? -25.410 -5.972 19.462 1.00 61.84 181 THR A C 1
ATOM 1402 O O . THR A 1 181 ? -25.908 -6.859 18.760 1.00 61.84 181 THR A O 1
ATOM 1405 N N . PRO A 1 182 ? -24.080 -5.755 19.485 1.00 57.62 182 PRO A N 1
ATOM 1406 C CA . PRO A 1 182 ? -23.160 -6.670 18.839 1.00 57.62 182 PRO A CA 1
ATOM 1407 C C . PRO A 1 182 ? -23.452 -8.051 19.413 1.00 57.62 182 PRO A C 1
ATOM 1409 O O . PRO A 1 182 ? -23.251 -8.271 20.607 1.00 57.62 182 PRO A O 1
ATOM 1412 N N . THR A 1 183 ? -23.993 -8.960 18.598 1.00 53.84 183 THR A N 1
ATOM 1413 C CA . THR A 1 183 ? -24.254 -10.332 19.045 1.00 53.84 183 THR A CA 1
ATOM 1414 C C . THR A 1 183 ? -22.984 -10.865 19.712 1.00 53.84 183 THR A C 1
ATOM 1416 O O . THR A 1 183 ? -21.911 -10.656 19.141 1.00 53.84 183 THR A O 1
ATOM 1419 N N . PRO A 1 184 ? -23.058 -11.555 20.865 1.00 47.97 184 PRO A N 1
ATOM 1420 C CA . PRO A 1 184 ? -21.888 -12.098 21.565 1.00 47.97 184 PRO A CA 1
ATOM 1421 C C . PRO A 1 184 ? -20.931 -12.864 20.638 1.00 47.97 184 PRO A C 1
ATOM 1423 O O . PRO A 1 184 ? -19.718 -12.723 20.739 1.00 47.97 184 PRO A O 1
ATOM 1426 N N . GLN A 1 185 ? -21.455 -13.512 19.592 1.00 46.47 185 GLN A N 1
ATOM 1427 C CA . GLN A 1 185 ? -20.679 -14.154 18.522 1.00 46.47 185 GLN A CA 1
ATOM 1428 C C . GLN A 1 185 ? -19.693 -13.232 17.761 1.00 46.47 185 GLN A C 1
ATOM 1430 O O . GLN A 1 185 ? -18.725 -13.728 17.184 1.00 46.47 185 GLN A O 1
ATOM 1435 N N . MET A 1 186 ? -19.892 -11.909 17.751 1.00 48.81 186 MET A N 1
ATOM 1436 C CA . MET A 1 186 ? -18.967 -10.923 17.169 1.00 48.81 186 MET A CA 1
ATOM 1437 C C . MET A 1 186 ? -17.810 -10.545 18.109 1.00 48.81 186 MET A C 1
ATOM 1439 O O . MET A 1 186 ? -16.760 -10.133 17.618 1.00 48.81 186 MET A O 1
ATOM 1443 N N . LEU A 1 187 ? -17.981 -10.697 19.427 1.00 50.03 187 LEU A N 1
ATOM 1444 C CA . LEU A 1 187 ? -16.972 -10.385 20.451 1.00 50.03 187 LEU A CA 1
ATOM 1445 C C . LEU A 1 187 ? -16.243 -11.639 20.969 1.00 50.03 187 LEU A C 1
ATOM 1447 O O . LEU A 1 187 ? -15.077 -11.560 21.345 1.00 50.03 187 LEU A O 1
ATOM 1451 N N . GLU A 1 188 ? -16.900 -12.800 20.948 1.00 41.47 188 GLU A N 1
ATOM 1452 C CA . GLU A 1 188 ? -16.497 -13.985 21.717 1.00 41.47 188 GLU A CA 1
ATOM 1453 C C . GLU A 1 188 ? -15.591 -14.966 20.953 1.00 41.47 188 GLU A C 1
ATOM 1455 O O . GLU A 1 188 ? -14.844 -15.726 21.560 1.00 41.47 188 GLU A O 1
ATOM 1460 N N . LYS A 1 189 ? -15.527 -14.896 19.617 1.00 43.84 189 LYS A N 1
ATOM 1461 C CA . LYS A 1 189 ? -14.445 -15.544 18.852 1.00 43.84 189 LYS A CA 1
ATOM 1462 C C . LYS A 1 189 ? -13.480 -14.504 18.316 1.00 43.84 189 LYS A C 1
ATOM 1464 O O . LYS A 1 189 ? -13.374 -14.263 17.109 1.00 43.84 189 LYS A O 1
ATOM 1469 N N . ARG A 1 190 ? -12.720 -13.917 19.242 1.00 52.09 190 ARG A N 1
ATOM 1470 C CA . ARG A 1 190 ? -11.411 -13.327 18.953 1.00 52.09 190 ARG A CA 1
ATOM 1471 C C . ARG A 1 190 ? -10.465 -14.473 18.593 1.00 52.09 190 ARG A C 1
ATOM 1473 O O . ARG A 1 190 ? -9.618 -14.874 19.374 1.00 52.09 190 ARG A O 1
ATOM 1480 N N . ASP A 1 191 ? -10.707 -15.066 17.430 1.00 52.81 191 ASP A N 1
ATOM 1481 C CA . ASP A 1 191 ? -9.868 -16.111 16.877 1.00 52.81 191 ASP A CA 1
ATOM 1482 C C . ASP A 1 191 ? -8.461 -15.512 16.716 1.00 52.81 191 ASP A C 1
ATOM 1484 O O . ASP A 1 191 ? -8.313 -14.548 15.956 1.00 52.81 191 ASP A O 1
ATOM 1488 N N . PRO A 1 192 ? -7.439 -15.993 17.447 1.00 57.06 192 PRO A N 1
ATOM 1489 C CA . PRO A 1 192 ? -6.080 -15.474 17.321 1.00 57.06 192 PRO A CA 1
ATOM 1490 C C . PRO A 1 192 ? -5.577 -15.564 15.872 1.00 57.06 192 PRO A C 1
ATOM 1492 O O . PRO A 1 192 ? -4.782 -14.720 15.449 1.00 57.06 192 PRO A O 1
ATOM 1495 N N . SER A 1 193 ? -6.129 -16.486 15.068 1.00 60.56 193 SER A N 1
ATOM 1496 C CA . SER A 1 193 ? -5.854 -16.555 13.634 1.00 60.56 193 SER A CA 1
ATOM 1497 C C . SER A 1 193 ? -6.296 -15.299 12.879 1.00 60.56 193 SER A C 1
ATOM 1499 O O . SER A 1 193 ? -5.613 -14.904 11.945 1.00 60.56 193 SER A O 1
ATOM 1501 N N . ARG A 1 194 ? -7.356 -14.588 13.307 1.00 62.06 194 ARG A N 1
ATOM 1502 C CA . ARG A 1 194 ? -7.812 -13.336 12.671 1.00 62.06 194 ARG A CA 1
ATOM 1503 C C . ARG A 1 194 ? -6.841 -12.181 12.865 1.00 62.06 194 ARG A C 1
ATOM 1505 O O . ARG A 1 194 ? -6.745 -11.338 11.975 1.00 62.06 194 ARG A O 1
ATOM 1512 N N . MET A 1 195 ? -6.156 -12.118 14.008 1.00 63.03 195 MET A N 1
ATOM 1513 C CA . MET A 1 195 ? -5.144 -11.087 14.249 1.00 63.03 195 MET A CA 1
ATOM 1514 C C . MET A 1 195 ? -3.893 -11.368 13.413 1.00 63.03 195 MET A C 1
ATOM 1516 O O . MET A 1 195 ? -3.402 -10.460 12.745 1.00 63.03 195 MET A O 1
ATOM 1520 N N . GLY A 1 196 ? -3.464 -12.635 13.352 1.00 67.00 196 GLY A N 1
ATOM 1521 C CA . GLY A 1 196 ? -2.409 -13.080 12.437 1.00 67.00 196 GLY A CA 1
ATOM 1522 C C . GLY A 1 196 ? -2.747 -12.782 10.973 1.00 67.00 196 GLY A C 1
ATOM 1523 O O . GLY A 1 196 ? -1.952 -12.167 10.270 1.00 67.00 196 GLY A O 1
ATOM 1524 N N . ASP A 1 197 ? -3.966 -13.102 10.539 1.00 68.56 197 ASP A N 1
ATOM 1525 C CA . ASP A 1 197 ? -4.477 -12.802 9.197 1.00 68.56 197 ASP A CA 1
ATOM 1526 C C . ASP A 1 197 ? -4.474 -11.301 8.893 1.00 68.56 197 ASP A C 1
ATOM 1528 O O . ASP A 1 197 ? -4.129 -10.880 7.790 1.00 68.56 197 ASP A O 1
ATOM 1532 N N . ALA A 1 198 ? -4.892 -10.476 9.856 1.00 67.44 198 ALA A N 1
ATOM 1533 C CA . ALA A 1 198 ? -4.931 -9.029 9.692 1.00 67.44 198 ALA A CA 1
ATOM 1534 C C . ALA A 1 198 ? -3.524 -8.440 9.546 1.00 67.44 198 ALA A C 1
ATOM 1536 O O . ALA A 1 198 ? -3.332 -7.559 8.711 1.00 67.44 198 ALA A O 1
ATOM 1537 N N . MET A 1 199 ? -2.551 -8.957 10.303 1.00 71.06 199 MET A N 1
ATOM 1538 C CA . MET A 1 199 ? -1.155 -8.527 10.220 1.00 71.06 199 MET A CA 1
ATOM 1539 C C . MET A 1 199 ? -0.445 -9.065 8.977 1.00 71.06 199 MET A C 1
ATOM 1541 O O . MET A 1 199 ? 0.367 -8.351 8.405 1.00 71.06 199 MET A O 1
ATOM 1545 N N . MET A 1 200 ? -0.767 -10.279 8.521 1.00 76.69 200 MET A N 1
ATOM 1546 C CA . MET A 1 200 ? -0.120 -10.910 7.365 1.00 76.69 200 MET A CA 1
ATOM 1547 C C . MET A 1 200 ? -0.630 -10.365 6.025 1.00 76.69 200 MET A C 1
ATOM 1549 O O . MET A 1 200 ? 0.098 -10.340 5.036 1.00 76.69 200 MET A O 1
ATOM 1553 N N . ARG A 1 201 ? -1.883 -9.902 5.964 1.00 72.25 201 ARG A N 1
ATOM 1554 C CA . ARG A 1 201 ? -2.496 -9.402 4.720 1.00 72.25 201 ARG A CA 1
ATOM 1555 C C . ARG A 1 201 ? -1.721 -8.267 4.038 1.00 72.25 201 ARG A C 1
ATOM 1557 O O . ARG A 1 201 ? -1.528 -8.377 2.827 1.00 72.25 201 ARG A O 1
ATOM 1564 N N . PRO A 1 202 ? -1.258 -7.220 4.750 1.00 69.25 202 PRO A N 1
ATOM 1565 C CA . PRO A 1 202 ? -0.378 -6.211 4.167 1.00 69.25 202 PRO A CA 1
ATOM 1566 C C . PRO A 1 202 ? 0.878 -6.823 3.536 1.00 69.25 202 PRO A C 1
ATOM 1568 O O . PRO A 1 202 ? 1.211 -6.485 2.403 1.00 69.25 202 PRO A O 1
ATOM 1571 N N . TYR A 1 203 ? 1.517 -7.786 4.212 1.00 75.25 203 TYR A N 1
ATOM 1572 C CA . TYR A 1 203 ? 2.710 -8.460 3.692 1.00 75.25 203 TYR A CA 1
ATOM 1573 C C . TYR A 1 203 ? 2.428 -9.241 2.419 1.00 75.25 203 TYR A C 1
ATOM 1575 O O . TYR A 1 203 ? 3.187 -9.120 1.468 1.00 75.25 203 TYR A O 1
ATOM 1583 N N . VAL A 1 204 ? 1.336 -10.004 2.356 1.00 80.56 204 VAL A N 1
ATOM 1584 C CA . VAL A 1 204 ? 1.024 -10.817 1.169 1.00 80.56 204 VAL A CA 1
ATOM 1585 C C . VAL A 1 204 ? 0.894 -9.949 -0.080 1.00 80.56 204 VAL A C 1
ATOM 1587 O O . VAL A 1 204 ? 1.400 -10.327 -1.136 1.00 80.56 204 VAL A O 1
ATOM 1590 N N . ASN A 1 205 ? 0.250 -8.782 0.026 1.00 76.75 205 ASN A N 1
ATOM 1591 C CA . ASN A 1 205 ? 0.089 -7.908 -1.133 1.00 76.75 205 ASN A CA 1
ATOM 1592 C C . ASN A 1 205 ? 1.425 -7.298 -1.577 1.00 76.75 205 ASN A C 1
ATOM 1594 O O . ASN A 1 205 ? 1.753 -7.294 -2.760 1.00 76.75 205 ASN A O 1
ATOM 1598 N N . VAL A 1 206 ? 2.228 -6.850 -0.613 1.00 76.12 206 VAL A N 1
ATOM 1599 C CA . VAL A 1 206 ? 3.559 -6.283 -0.855 1.00 76.12 206 VAL A CA 1
ATOM 1600 C C . VAL A 1 206 ? 4.473 -7.334 -1.477 1.00 76.12 206 VAL A C 1
ATOM 1602 O O . VAL A 1 206 ? 5.035 -7.098 -2.542 1.00 76.12 206 VAL A O 1
ATOM 1605 N N . VAL A 1 207 ? 4.549 -8.525 -0.880 1.00 80.81 207 VAL A N 1
ATOM 1606 C CA . VAL A 1 207 ? 5.328 -9.660 -1.387 1.00 80.81 207 VAL A CA 1
ATOM 1607 C C . VAL A 1 207 ? 4.882 -10.027 -2.796 1.00 80.81 207 VAL A C 1
ATOM 1609 O O . VAL A 1 207 ? 5.729 -10.197 -3.664 1.00 80.81 207 VAL A O 1
ATOM 1612 N N . ARG A 1 208 ? 3.572 -10.079 -3.076 1.00 82.25 208 ARG A N 1
ATOM 1613 C CA . ARG A 1 208 ? 3.068 -10.319 -4.436 1.00 82.25 208 ARG A CA 1
ATOM 1614 C C . ARG A 1 208 ? 3.604 -9.284 -5.429 1.00 82.25 208 ARG A C 1
ATOM 1616 O O . ARG A 1 208 ? 4.047 -9.677 -6.504 1.00 82.25 208 ARG A O 1
ATOM 1623 N N . MET A 1 209 ? 3.584 -7.994 -5.083 1.00 79.94 209 MET A N 1
ATOM 1624 C CA . MET A 1 209 ? 4.157 -6.947 -5.941 1.00 79.94 209 MET A CA 1
ATOM 1625 C C . MET A 1 209 ? 5.667 -7.124 -6.124 1.00 79.94 209 MET A C 1
ATOM 1627 O O . MET A 1 209 ? 6.159 -7.014 -7.240 1.00 79.94 209 MET A O 1
ATOM 1631 N N . HIS A 1 210 ? 6.396 -7.472 -5.063 1.00 78.38 210 HIS A N 1
ATOM 1632 C CA . HIS A 1 210 ? 7.852 -7.634 -5.107 1.00 78.38 210 HIS A CA 1
ATOM 1633 C C . HIS A 1 210 ? 8.276 -8.859 -5.921 1.00 78.38 210 HIS A C 1
ATOM 1635 O O . HIS A 1 210 ? 9.235 -8.786 -6.682 1.00 78.38 210 HIS A O 1
ATOM 1641 N N . LEU A 1 211 ? 7.535 -9.965 -5.833 1.00 84.56 211 LEU A N 1
ATOM 1642 C CA . LEU A 1 211 ? 7.770 -11.147 -6.661 1.00 84.56 211 LEU A CA 1
ATOM 1643 C C . LEU A 1 211 ? 7.568 -10.846 -8.151 1.00 84.56 211 LEU A C 1
ATOM 1645 O O . LEU A 1 211 ? 8.338 -11.335 -8.971 1.00 84.56 211 LEU A O 1
ATOM 1649 N N . LEU A 1 212 ? 6.579 -10.016 -8.503 1.00 81.00 212 LEU A N 1
ATOM 1650 C CA . LEU A 1 212 ? 6.400 -9.561 -9.886 1.00 81.00 212 LEU A CA 1
ATOM 1651 C C . LEU A 1 212 ? 7.560 -8.675 -10.332 1.00 81.00 212 LEU A C 1
ATOM 1653 O O . LEU A 1 212 ? 8.093 -8.872 -11.416 1.00 81.00 212 LEU A O 1
ATOM 1657 N N . ILE A 1 213 ? 7.986 -7.751 -9.474 1.00 79.31 213 ILE A N 1
ATOM 1658 C CA . ILE A 1 213 ? 9.145 -6.897 -9.727 1.00 79.31 213 ILE A CA 1
ATOM 1659 C C . ILE A 1 213 ? 10.409 -7.734 -9.995 1.00 79.31 213 ILE A C 1
ATOM 1661 O O . ILE A 1 213 ? 11.105 -7.491 -10.979 1.00 79.31 213 ILE A O 1
ATOM 1665 N N . PHE A 1 214 ? 10.689 -8.744 -9.167 1.00 82.56 214 PHE A N 1
ATOM 1666 C CA . PHE A 1 214 ? 11.819 -9.650 -9.387 1.00 82.56 214 PHE A CA 1
ATOM 1667 C C . PHE A 1 214 ? 11.675 -10.444 -10.676 1.00 82.56 214 PHE A C 1
ATOM 1669 O O . PHE A 1 214 ? 12.631 -10.539 -11.441 1.00 82.56 214 PHE A O 1
ATOM 1676 N N . PHE A 1 215 ? 10.481 -10.977 -10.938 1.00 83.75 215 PHE A N 1
ATOM 1677 C CA . PHE A 1 215 ? 10.194 -11.647 -12.197 1.00 83.75 215 PHE A CA 1
ATOM 1678 C C . PHE A 1 215 ? 10.531 -10.736 -13.388 1.00 83.75 215 PHE A C 1
ATOM 1680 O O . PHE A 1 215 ? 11.212 -11.199 -14.294 1.00 83.75 215 PHE A O 1
ATOM 1687 N N . PHE A 1 216 ? 10.189 -9.440 -13.348 1.00 77.12 216 PHE A N 1
ATOM 1688 C CA . PHE A 1 216 ? 10.549 -8.489 -14.411 1.00 77.12 216 PHE A CA 1
ATOM 1689 C C . PHE A 1 216 ? 12.041 -8.271 -14.566 1.00 77.12 216 PHE A C 1
ATOM 1691 O O . PHE A 1 216 ? 12.526 -8.272 -15.697 1.00 77.12 216 PHE A O 1
ATOM 1698 N N . ALA A 1 217 ? 12.762 -8.114 -13.457 1.00 78.50 217 ALA A N 1
ATOM 1699 C CA . ALA A 1 217 ? 14.210 -7.968 -13.498 1.00 78.50 217 ALA A CA 1
ATOM 1700 C C . ALA A 1 217 ? 14.869 -9.176 -14.190 1.00 78.50 217 ALA A C 1
ATOM 1702 O O . ALA A 1 217 ? 15.737 -8.992 -15.038 1.00 78.50 217 ALA A O 1
ATOM 1703 N N . PHE A 1 218 ? 14.399 -10.398 -13.908 1.00 81.56 218 PHE A N 1
ATOM 1704 C CA . PHE A 1 218 ? 14.904 -11.616 -14.549 1.00 81.56 218 PHE A CA 1
ATOM 1705 C C . PHE A 1 218 ? 14.413 -11.812 -15.989 1.00 81.56 218 PHE A C 1
ATOM 1707 O O . PHE A 1 218 ? 15.177 -12.264 -16.833 1.00 81.56 218 PHE A O 1
ATOM 1714 N N . THR A 1 219 ? 13.159 -11.494 -16.320 1.00 80.12 219 THR A N 1
ATOM 1715 C CA . THR A 1 219 ? 12.680 -11.663 -17.703 1.00 80.12 219 THR A CA 1
ATOM 1716 C C . THR A 1 219 ? 13.286 -10.640 -18.648 1.00 80.12 219 THR A C 1
ATOM 1718 O O . THR A 1 219 ? 13.566 -10.977 -19.792 1.00 80.12 219 THR A O 1
ATOM 1721 N N . HIS A 1 220 ? 13.525 -9.413 -18.178 1.00 77.88 220 HIS A N 1
ATOM 1722 C CA . HIS A 1 220 ? 14.139 -8.358 -18.983 1.00 77.88 220 HIS A CA 1
ATOM 1723 C C . HIS A 1 220 ? 15.562 -8.726 -19.426 1.00 77.88 220 HIS A C 1
ATOM 1725 O O . HIS A 1 220 ? 15.970 -8.381 -20.530 1.00 77.88 220 HIS A O 1
ATOM 1731 N N . THR A 1 221 ? 16.314 -9.469 -18.605 1.00 78.94 221 THR A N 1
ATOM 1732 C CA . THR A 1 221 ? 17.652 -9.948 -18.987 1.00 78.94 221 THR A CA 1
ATOM 1733 C C . THR A 1 221 ? 17.615 -11.137 -19.951 1.00 78.94 221 THR A C 1
ATOM 1735 O O . THR A 1 221 ? 18.594 -11.365 -20.657 1.00 78.94 221 THR A O 1
ATOM 1738 N N . LEU A 1 222 ? 16.504 -11.882 -20.009 1.00 80.31 222 LEU A N 1
ATOM 1739 C CA . LEU A 1 222 ? 16.352 -13.087 -20.835 1.00 80.31 222 LEU A CA 1
ATOM 1740 C C . LEU A 1 222 ? 15.614 -12.849 -22.160 1.00 80.31 222 LEU A C 1
ATOM 1742 O O . LEU A 1 222 ? 15.764 -13.639 -23.091 1.00 80.31 222 LEU A O 1
ATOM 1746 N N . SER A 1 223 ? 14.771 -11.821 -22.264 1.00 71.25 223 SER A N 1
ATOM 1747 C CA . SER A 1 223 ? 13.980 -11.545 -23.467 1.00 71.25 223 SER A CA 1
ATOM 1748 C C . SER A 1 223 ? 13.720 -10.043 -23.623 1.00 71.25 223 SER A C 1
ATOM 1750 O O . SER A 1 223 ? 13.070 -9.450 -22.761 1.00 71.25 223 SER A O 1
ATOM 1752 N N . PRO A 1 224 ? 14.171 -9.416 -24.724 1.00 64.00 224 PRO A N 1
ATOM 1753 C CA . PRO A 1 224 ? 13.985 -7.984 -24.952 1.00 64.00 224 PRO A CA 1
ATOM 1754 C C . PRO A 1 224 ? 12.567 -7.614 -25.416 1.00 64.00 224 PRO A C 1
ATOM 1756 O O . PRO A 1 224 ? 12.236 -6.428 -25.465 1.00 64.00 224 PRO A O 1
ATOM 1759 N N . ASP A 1 225 ? 11.717 -8.595 -25.743 1.00 71.75 225 ASP A N 1
ATOM 1760 C CA . ASP A 1 225 ? 10.360 -8.348 -26.237 1.00 71.75 225 ASP A CA 1
ATOM 1761 C C . ASP A 1 225 ? 9.474 -7.735 -25.150 1.00 71.75 225 ASP A C 1
ATOM 1763 O O . ASP A 1 225 ? 8.809 -8.410 -24.355 1.00 71.75 225 ASP A O 1
ATOM 1767 N N . SER A 1 226 ? 9.442 -6.404 -25.150 1.00 71.25 226 SER A N 1
ATOM 1768 C CA . SER A 1 226 ? 8.791 -5.605 -24.120 1.00 71.25 226 SER A CA 1
ATOM 1769 C C . SER A 1 226 ? 7.294 -5.917 -24.036 1.00 71.25 226 SER A C 1
ATOM 1771 O O . SER A 1 226 ? 6.732 -5.963 -22.944 1.00 71.25 226 SER A O 1
ATOM 1773 N N . PHE A 1 227 ? 6.644 -6.218 -25.168 1.00 79.38 227 PHE A N 1
ATOM 1774 C CA . PHE A 1 227 ? 5.202 -6.467 -25.234 1.00 79.38 227 PHE A CA 1
ATOM 1775 C C . PHE A 1 227 ? 4.736 -7.662 -24.386 1.00 79.38 227 PHE A C 1
ATOM 1777 O O . PHE A 1 227 ? 3.757 -7.535 -23.649 1.00 79.38 227 PHE A O 1
ATOM 1784 N N . LEU A 1 228 ? 5.424 -8.809 -24.447 1.00 78.06 228 LEU A N 1
ATOM 1785 C CA . LEU A 1 228 ? 5.042 -9.997 -23.667 1.00 78.06 228 LEU A CA 1
ATOM 1786 C C . LEU A 1 228 ? 5.191 -9.755 -22.164 1.00 78.06 228 LEU A C 1
ATOM 1788 O O . LEU A 1 228 ? 4.358 -10.215 -21.375 1.00 78.06 228 LEU A O 1
ATOM 1792 N N . ILE A 1 229 ? 6.210 -8.982 -21.779 1.00 76.25 229 ILE A N 1
ATOM 1793 C CA . ILE A 1 229 ? 6.409 -8.541 -20.401 1.00 76.25 229 ILE A CA 1
ATOM 1794 C C . ILE A 1 229 ? 5.205 -7.694 -19.968 1.00 76.25 229 ILE A C 1
ATOM 1796 O O . ILE A 1 229 ? 4.541 -8.063 -18.999 1.00 76.25 229 ILE A O 1
ATOM 1800 N N . TYR A 1 230 ? 4.832 -6.651 -20.723 1.00 74.81 230 TYR A N 1
ATOM 1801 C CA . TYR A 1 230 ? 3.644 -5.832 -20.426 1.00 74.81 230 TYR A CA 1
ATOM 1802 C C . TYR A 1 230 ? 2.367 -6.652 -20.312 1.00 74.81 230 TYR A C 1
ATOM 1804 O O . TYR A 1 230 ? 1.673 -6.574 -19.298 1.00 74.81 230 TYR A O 1
ATOM 1812 N N . ALA A 1 231 ? 2.054 -7.457 -21.327 1.00 79.12 231 ALA A N 1
ATOM 1813 C CA . ALA A 1 231 ? 0.835 -8.252 -21.344 1.00 79.12 231 ALA A CA 1
ATOM 1814 C C . ALA A 1 231 ? 0.755 -9.161 -20.108 1.00 79.12 231 ALA A C 1
ATOM 1816 O O . ALA A 1 231 ? -0.292 -9.239 -19.459 1.00 79.12 231 ALA A O 1
ATOM 1817 N N . THR A 1 232 ? 1.874 -9.776 -19.719 1.00 79.94 232 THR A N 1
ATOM 1818 C CA . THR A 1 232 ? 1.953 -10.613 -18.518 1.00 79.94 232 THR A CA 1
ATOM 1819 C C . THR A 1 232 ? 1.707 -9.802 -17.249 1.00 79.94 232 THR A C 1
ATOM 1821 O O . THR A 1 232 ? 0.903 -10.228 -16.422 1.00 79.94 232 THR A O 1
ATOM 1824 N N . VAL A 1 233 ? 2.314 -8.617 -17.092 1.00 71.81 233 VAL A N 1
ATOM 1825 C CA . VAL A 1 233 ? 2.119 -7.770 -15.895 1.00 71.81 233 VAL A CA 1
ATOM 1826 C C . VAL A 1 233 ? 0.660 -7.395 -15.739 1.00 71.81 233 VAL A C 1
ATOM 1828 O O . VAL A 1 233 ? 0.059 -7.597 -14.683 1.00 71.81 233 VAL A O 1
ATOM 1831 N N . TYR A 1 234 ? 0.092 -6.845 -16.807 1.00 76.38 234 TYR A N 1
ATOM 1832 C CA . TYR A 1 234 ? -1.250 -6.300 -16.784 1.00 76.38 234 TYR A CA 1
ATOM 1833 C C . TYR A 1 234 ? -2.267 -7.402 -16.534 1.00 76.38 234 TYR A C 1
ATOM 1835 O O . TYR A 1 234 ? -3.190 -7.232 -15.736 1.00 76.38 234 TYR A O 1
ATOM 1843 N N . THR A 1 235 ? -2.034 -8.574 -17.123 1.00 82.00 235 THR A N 1
ATOM 1844 C CA . THR A 1 235 ? -2.867 -9.738 -16.863 1.00 82.00 235 THR A CA 1
ATOM 1845 C C . THR A 1 235 ? -2.674 -10.230 -15.428 1.00 82.00 235 THR A C 1
ATOM 1847 O O . THR A 1 235 ? -3.639 -10.374 -14.698 1.00 82.00 235 THR A O 1
ATOM 1850 N N . VAL A 1 236 ? -1.460 -10.460 -14.932 1.00 79.94 236 VAL A N 1
ATOM 1851 C CA . VAL A 1 236 ? -1.266 -11.036 -13.586 1.00 79.94 236 VAL A CA 1
ATOM 1852 C C . VAL A 1 236 ? -1.710 -10.088 -12.469 1.00 79.94 236 VAL A C 1
ATOM 1854 O O . VAL A 1 236 ? -2.245 -10.539 -11.449 1.00 79.94 236 VAL A O 1
ATOM 1857 N N . TYR A 1 237 ? -1.496 -8.788 -12.640 1.00 74.25 237 TYR A N 1
ATOM 1858 C CA . TYR A 1 237 ? -1.727 -7.805 -11.593 1.00 74.25 237 TYR A CA 1
ATOM 1859 C C . TYR A 1 237 ? -3.142 -7.218 -11.635 1.00 74.25 237 TYR A C 1
ATOM 1861 O O . TYR A 1 237 ? -3.869 -7.333 -10.647 1.00 74.25 237 TYR A O 1
ATOM 1869 N N . PHE A 1 238 ? -3.547 -6.650 -12.773 1.00 77.19 238 PHE A N 1
ATOM 1870 C CA . PHE A 1 238 ? -4.798 -5.896 -12.899 1.00 77.19 238 PHE A CA 1
ATOM 1871 C C . PHE A 1 238 ? -5.991 -6.746 -13.347 1.00 77.19 238 PHE A C 1
ATOM 1873 O O . PHE A 1 238 ? -7.136 -6.329 -13.174 1.00 77.19 238 PHE A O 1
ATOM 1880 N N . PHE A 1 239 ? -5.769 -7.941 -13.904 1.00 78.75 239 PHE A N 1
ATOM 1881 C CA . PHE A 1 239 ? -6.887 -8.797 -14.291 1.00 78.75 239 PHE A CA 1
ATOM 1882 C C . PHE A 1 239 ? -7.635 -9.318 -13.050 1.00 78.75 239 PHE A C 1
ATOM 1884 O O . PHE A 1 239 ? -7.005 -9.757 -12.079 1.00 78.75 239 PHE A O 1
ATOM 1891 N N . PRO A 1 240 ? -8.982 -9.346 -13.066 1.00 74.38 240 PRO A N 1
ATOM 1892 C CA . PRO A 1 240 ? -9.801 -9.734 -11.919 1.00 74.38 240 PRO A CA 1
ATOM 1893 C C . PRO A 1 240 ? -9.828 -11.261 -11.699 1.00 74.38 240 PRO A C 1
ATOM 1895 O O . PRO A 1 240 ? -10.880 -11.908 -11.715 1.00 74.38 240 PRO A O 1
ATOM 1898 N N . TRP A 1 241 ? -8.667 -11.873 -11.442 1.00 76.88 241 TRP A N 1
ATOM 1899 C CA . TRP A 1 241 ? -8.510 -13.321 -11.242 1.00 76.88 241 TRP A CA 1
ATOM 1900 C C . TRP A 1 241 ? -9.413 -13.894 -10.154 1.00 76.88 241 TRP A C 1
ATOM 1902 O O . TRP A 1 241 ? -9.833 -15.048 -10.242 1.00 76.88 241 TRP A O 1
ATOM 1912 N N . GLN A 1 242 ? -9.702 -13.112 -9.113 1.00 75.94 242 GLN A N 1
ATOM 1913 C CA . GLN A 1 242 ? -10.561 -13.550 -8.014 1.00 75.94 242 GLN A CA 1
ATOM 1914 C C . GLN A 1 242 ? -11.982 -13.851 -8.499 1.00 75.94 242 GLN A C 1
ATOM 1916 O O . GLN A 1 242 ? -12.590 -14.826 -8.059 1.00 75.94 242 GLN A O 1
ATOM 1921 N N . GLU A 1 243 ? -12.484 -13.077 -9.458 1.00 77.56 243 GLU A N 1
ATOM 1922 C CA . GLU A 1 243 ? -13.830 -13.245 -10.003 1.00 77.56 243 GLU A CA 1
ATOM 1923 C C . GLU A 1 243 ? -13.900 -14.368 -11.032 1.00 77.56 243 GLU A C 1
ATOM 1925 O O . GLU A 1 243 ? -14.875 -15.128 -11.074 1.00 77.56 243 GLU A O 1
ATOM 1930 N N . LEU A 1 244 ? -12.821 -14.562 -11.794 1.00 79.88 244 LEU A N 1
ATOM 1931 C CA . LEU A 1 244 ? -12.683 -15.743 -12.637 1.00 79.88 244 LEU A CA 1
ATOM 1932 C C . LEU A 1 244 ? -12.687 -17.017 -11.776 1.00 79.88 244 LEU A C 1
ATOM 1934 O O . LEU A 1 244 ? -13.464 -17.938 -12.030 1.00 79.88 244 LEU A O 1
ATOM 1938 N N . LYS A 1 245 ? -11.896 -17.042 -10.694 1.00 80.75 245 LYS A N 1
ATOM 1939 C CA . LYS A 1 245 ? -11.862 -18.159 -9.736 1.00 80.75 245 LYS A CA 1
ATOM 1940 C C . LYS A 1 245 ? -13.217 -18.374 -9.058 1.00 80.75 245 LYS A C 1
ATOM 1942 O O . LYS A 1 245 ? -13.653 -19.519 -8.949 1.00 80.75 245 LYS A O 1
ATOM 1947 N N . SER A 1 246 ? -13.911 -17.308 -8.648 1.00 76.50 246 SER A N 1
ATOM 1948 C CA . SER A 1 246 ? -15.238 -17.397 -8.014 1.00 76.50 246 SER A CA 1
ATOM 1949 C C . SER A 1 246 ? -16.284 -18.000 -8.961 1.00 76.50 246 SER A C 1
ATOM 1951 O O . SER A 1 246 ? -17.143 -18.784 -8.546 1.00 76.50 246 SER A O 1
ATOM 1953 N N . THR A 1 247 ? -16.185 -17.683 -10.252 1.00 76.38 247 THR A N 1
ATOM 1954 C CA . THR A 1 247 ? -17.071 -18.196 -11.300 1.00 76.38 247 THR A CA 1
ATOM 1955 C C . THR A 1 247 ? -16.770 -19.658 -11.627 1.00 76.38 247 THR A C 1
ATOM 1957 O O . THR A 1 247 ? -17.695 -20.469 -11.706 1.00 76.38 247 THR A O 1
ATOM 1960 N N . LEU A 1 248 ? -15.490 -20.024 -11.736 1.00 80.06 248 LEU A N 1
ATOM 1961 C CA . LEU A 1 248 ? -15.059 -21.406 -11.965 1.00 80.06 248 LEU A CA 1
ATOM 1962 C C . LEU A 1 248 ? -15.403 -22.322 -10.781 1.00 80.06 248 LEU A C 1
ATOM 1964 O O . LEU A 1 248 ? -15.888 -23.433 -10.985 1.00 80.06 248 LEU A O 1
ATOM 1968 N N . ALA A 1 249 ? -15.236 -21.844 -9.544 1.00 77.38 249 ALA A N 1
ATOM 1969 C CA . ALA A 1 249 ? -15.571 -22.602 -8.339 1.00 77.38 249 ALA A CA 1
ATOM 1970 C C . ALA A 1 249 ? -17.073 -22.919 -8.235 1.00 77.38 249 ALA A C 1
ATOM 1972 O O . ALA A 1 249 ? -17.433 -24.008 -7.799 1.00 77.38 249 ALA A O 1
ATOM 1973 N N . LYS A 1 250 ? -17.951 -22.008 -8.684 1.00 68.50 250 LYS A N 1
ATOM 1974 C CA . LYS A 1 250 ? -19.409 -22.231 -8.720 1.00 68.50 250 LYS A CA 1
ATOM 1975 C C . LYS A 1 250 ? -19.859 -23.217 -9.798 1.00 68.50 250 LYS A C 1
ATOM 1977 O O . LYS A 1 250 ? -20.914 -23.820 -9.645 1.00 68.50 250 LYS A O 1
ATOM 1982 N N . LYS A 1 251 ? -19.091 -23.373 -10.881 1.00 70.38 251 LYS A N 1
ATOM 1983 C CA . LYS A 1 251 ? -19.377 -24.357 -11.937 1.00 70.38 251 LYS A CA 1
ATOM 1984 C C . LYS A 1 251 ? -19.051 -25.788 -11.520 1.00 70.38 251 LYS A C 1
ATOM 1986 O O . LYS A 1 251 ? -19.533 -26.716 -12.160 1.00 70.38 251 LYS A O 1
ATOM 1991 N N . LYS A 1 252 ? -18.247 -25.985 -10.469 1.00 64.31 252 LYS A N 1
ATOM 1992 C CA . LYS A 1 252 ? -17.985 -27.321 -9.938 1.00 64.31 252 LYS A CA 1
ATOM 1993 C C . LYS A 1 252 ? -19.291 -27.816 -9.300 1.00 64.31 252 LYS A C 1
ATOM 1995 O O . LYS A 1 252 ? -19.720 -27.203 -8.320 1.00 64.31 252 LYS A O 1
ATOM 2000 N N . PRO A 1 253 ? -19.950 -28.857 -9.849 1.00 63.25 253 PRO A N 1
ATOM 2001 C CA . PRO A 1 253 ? -21.181 -29.368 -9.262 1.00 63.25 253 PRO A CA 1
ATOM 2002 C C . PRO A 1 253 ? -20.905 -29.708 -7.796 1.00 63.25 253 PRO A C 1
ATOM 2004 O O . PRO A 1 253 ? -19.773 -30.114 -7.484 1.00 63.25 253 PRO A O 1
ATOM 2007 N N . PRO A 1 254 ? -21.885 -29.518 -6.890 1.00 64.56 254 PRO A N 1
ATOM 2008 C CA . PRO A 1 254 ? -21.710 -29.892 -5.501 1.00 64.56 254 PRO A CA 1
ATOM 2009 C C . PRO A 1 254 ? -21.236 -31.333 -5.520 1.00 64.56 254 PRO A C 1
ATOM 2011 O O . PRO A 1 254 ? -21.932 -32.202 -6.045 1.00 64.56 254 PRO A O 1
ATOM 2014 N N . ARG A 1 255 ? -20.000 -31.558 -5.057 1.00 63.59 255 ARG A N 1
ATOM 2015 C CA . ARG A 1 255 ? -19.425 -32.894 -4.945 1.00 63.59 255 ARG A CA 1
ATOM 2016 C C . ARG A 1 255 ? -20.457 -33.648 -4.134 1.00 63.59 255 ARG A C 1
ATOM 2018 O O . ARG A 1 255 ? -20.611 -33.291 -2.965 1.00 63.59 255 ARG A O 1
ATOM 2025 N N . ALA A 1 256 ? -21.218 -34.533 -4.797 1.00 64.19 256 ALA A N 1
ATOM 2026 C CA . ALA A 1 256 ? -22.372 -35.206 -4.220 1.00 64.19 256 ALA A CA 1
ATOM 2027 C C . ALA A 1 256 ? -21.945 -35.591 -2.823 1.00 64.19 256 ALA A C 1
ATOM 2029 O O . ALA A 1 256 ? -20.914 -36.257 -2.684 1.00 64.19 256 ALA A O 1
ATOM 2030 N N . GLN A 1 257 ? -22.592 -34.974 -1.832 1.00 57.66 257 GLN A N 1
ATOM 2031 C CA . GLN A 1 257 ? -22.190 -35.048 -0.442 1.00 57.66 257 GLN A CA 1
ATOM 2032 C C . GLN A 1 257 ? -22.179 -36.542 -0.161 1.00 57.66 257 GLN A C 1
ATOM 2034 O O . GLN A 1 257 ? -23.244 -37.143 -0.058 1.00 57.66 257 GLN A O 1
ATOM 2039 N N . ARG A 1 258 ? -20.994 -37.169 -0.227 1.00 59.31 258 ARG A N 1
ATOM 2040 C CA . ARG A 1 258 ? -20.830 -38.604 -0.032 1.00 59.31 258 ARG A CA 1
ATOM 2041 C C . ARG A 1 258 ? -21.263 -38.744 1.406 1.00 59.31 258 ARG A C 1
ATOM 2043 O O . ARG A 1 258 ? -20.511 -38.353 2.299 1.00 59.31 258 ARG A O 1
ATOM 2050 N N . GLN A 1 259 ? -22.526 -39.118 1.604 1.00 59.53 259 GLN A N 1
ATOM 2051 C CA . GLN A 1 259 ? -23.092 -39.354 2.913 1.00 59.53 259 GLN A CA 1
ATOM 2052 C C . GLN A 1 259 ? -22.125 -40.343 3.520 1.00 59.53 259 GLN A C 1
ATOM 2054 O O . GLN A 1 259 ? -21.972 -41.445 3.005 1.00 59.53 259 GLN A O 1
ATOM 2059 N N . ASN A 1 260 ? -21.337 -39.881 4.489 1.00 67.62 260 ASN A N 1
ATOM 2060 C CA . ASN A 1 260 ? -20.388 -40.747 5.145 1.00 67.62 260 ASN A CA 1
ATOM 2061 C C . ASN A 1 260 ? -21.262 -41.827 5.790 1.00 67.62 260 ASN A C 1
ATOM 2063 O O . ASN A 1 260 ? -22.021 -41.477 6.702 1.00 67.62 260 ASN A O 1
ATOM 2067 N N . PRO A 1 261 ? -21.230 -43.086 5.316 1.00 70.75 261 PRO A N 1
ATOM 2068 C CA . PRO A 1 261 ? -22.176 -44.105 5.767 1.00 70.75 261 PRO A CA 1
ATOM 2069 C C . PRO A 1 261 ? -22.083 -44.305 7.286 1.00 70.75 261 PRO A C 1
ATOM 2071 O O . PRO A 1 261 ? -23.057 -44.659 7.944 1.00 70.75 261 PRO A O 1
ATOM 2074 N N . ARG A 1 262 ? -20.937 -43.943 7.881 1.00 75.12 262 ARG A N 1
ATOM 2075 C CA . ARG A 1 262 ? -20.717 -43.911 9.328 1.00 75.12 262 ARG A CA 1
ATOM 2076 C C . ARG A 1 262 ? -21.638 -42.931 10.071 1.00 75.12 262 ARG A C 1
ATOM 2078 O O . ARG A 1 262 ? -22.145 -43.276 11.133 1.00 75.12 262 ARG A O 1
ATOM 2085 N N . ASN A 1 263 ? -21.913 -41.752 9.511 1.00 71.12 263 ASN A N 1
ATOM 2086 C CA . ASN A 1 263 ? -22.818 -40.766 10.119 1.00 71.12 263 ASN A CA 1
ATOM 2087 C C . ASN A 1 263 ? -24.296 -41.136 9.942 1.00 71.12 263 ASN A C 1
ATOM 2089 O O . ASN A 1 263 ? -25.115 -40.765 10.779 1.00 71.12 263 ASN A O 1
ATOM 2093 N N . GLN A 1 264 ? -24.639 -41.884 8.890 1.00 73.81 264 GLN A N 1
ATOM 2094 C CA . GLN A 1 264 ? -25.972 -42.479 8.756 1.00 73.81 264 GLN A CA 1
ATOM 2095 C C . GLN A 1 264 ? -26.193 -43.587 9.784 1.00 73.81 264 GLN A C 1
ATOM 2097 O O . GLN A 1 264 ? -27.230 -43.607 10.436 1.00 73.81 264 GLN A O 1
ATOM 2102 N N . ARG A 1 265 ? -25.186 -44.436 10.023 1.00 76.19 265 ARG A N 1
ATOM 2103 C CA . ARG A 1 265 ? -25.283 -45.511 11.018 1.00 76.19 265 ARG A CA 1
ATOM 2104 C C . ARG A 1 265 ? -25.512 -44.987 12.440 1.00 76.19 265 ARG A C 1
ATOM 2106 O O . ARG A 1 265 ? -26.333 -45.537 13.159 1.00 76.19 265 ARG A O 1
ATOM 2113 N N . ILE A 1 266 ? -24.842 -43.896 12.827 1.00 76.06 266 ILE A N 1
ATOM 2114 C CA . ILE A 1 266 ? -25.025 -43.265 14.150 1.00 76.06 266 ILE A CA 1
ATOM 2115 C C . ILE A 1 266 ? -26.408 -42.611 14.284 1.00 76.06 266 ILE A C 1
ATOM 2117 O O . ILE A 1 266 ? -26.976 -42.614 15.372 1.00 76.06 266 ILE A O 1
ATOM 2121 N N . LYS A 1 267 ? -26.963 -42.055 13.200 1.00 74.75 267 LYS A N 1
ATOM 2122 C CA . LYS A 1 267 ? -28.329 -41.515 13.222 1.00 74.75 267 LYS A CA 1
ATOM 2123 C C . LYS A 1 267 ? -29.375 -42.614 13.378 1.00 74.75 267 LYS A C 1
ATOM 2125 O O . LYS A 1 267 ? -30.287 -42.430 14.170 1.00 74.75 267 LYS A O 1
ATOM 2130 N N . ASN A 1 268 ? -29.209 -43.742 12.689 1.00 75.88 268 ASN A N 1
ATOM 2131 C CA . ASN A 1 268 ? -30.149 -44.859 12.791 1.00 75.88 268 ASN A CA 1
ATOM 2132 C C . ASN A 1 268 ? -30.133 -45.469 14.203 1.00 75.88 268 ASN A C 1
ATOM 2134 O O . ASN A 1 268 ? -31.180 -45.607 14.813 1.00 75.88 268 ASN A O 1
ATOM 2138 N N . LEU A 1 269 ? -28.948 -45.668 14.796 1.00 80.12 269 LEU A N 1
ATOM 2139 C CA . LEU A 1 269 ? -28.821 -46.177 16.172 1.00 80.12 269 LEU A CA 1
ATOM 2140 C C . LEU A 1 269 ? -29.437 -45.269 17.254 1.00 80.12 269 LEU A C 1
ATOM 2142 O O . LEU A 1 269 ? -29.665 -45.729 18.364 1.00 80.12 269 LEU A O 1
ATOM 2146 N N . ARG A 1 270 ? -29.663 -43.981 16.967 1.00 78.56 270 ARG A N 1
ATOM 2147 C CA . ARG A 1 270 ? -30.339 -43.044 17.883 1.00 78.56 270 ARG A CA 1
ATOM 2148 C C . ARG A 1 270 ? -31.841 -42.927 17.643 1.00 78.56 270 ARG A C 1
ATOM 2150 O O . ARG A 1 270 ? -32.506 -42.303 18.454 1.00 78.56 270 ARG A O 1
ATOM 2157 N N . ALA A 1 271 ? -32.343 -43.417 16.514 1.00 76.44 271 ALA A N 1
ATOM 2158 C CA . ALA A 1 271 ? -33.772 -43.419 16.216 1.00 76.44 271 ALA A CA 1
ATOM 2159 C C . ALA A 1 271 ? -34.466 -44.677 16.765 1.00 76.44 271 ALA A C 1
ATOM 2161 O O . ALA A 1 271 ? -35.669 -44.646 16.993 1.00 76.44 271 ALA A O 1
ATOM 2162 N N . ASP A 1 272 ? -33.694 -45.743 16.996 1.00 76.12 272 ASP A N 1
ATOM 2163 C CA . ASP A 1 272 ? -34.174 -47.034 17.500 1.00 76.12 272 ASP A CA 1
ATOM 2164 C C . ASP A 1 272 ? -34.061 -47.173 19.039 1.00 76.12 272 ASP A C 1
ATOM 2166 O O . ASP A 1 272 ? -34.290 -48.259 19.572 1.00 76.12 272 ASP A O 1
ATOM 2170 N N . ALA A 1 273 ? -33.682 -46.102 19.749 1.00 70.81 273 ALA A N 1
ATOM 2171 C CA . ALA A 1 273 ? -33.536 -46.036 21.209 1.00 70.81 273 ALA A CA 1
ATOM 2172 C C . ALA A 1 273 ? -34.462 -44.964 21.792 1.00 70.81 273 ALA A C 1
ATOM 2174 O O . ALA A 1 273 ? -35.038 -45.220 22.872 1.00 70.81 273 ALA A O 1
#